Protein AF-A0A6B1GSW0-F1 (afdb_monomer)

Structure (mmCIF, N/CA/C/O backbone):
data_AF-A0A6B1GSW0-F1
#
_entry.id   AF-A0A6B1GSW0-F1
#
loop_
_atom_site.group_PDB
_atom_site.id
_atom_site.type_symbol
_atom_site.label_atom_id
_atom_site.label_alt_id
_atom_site.label_comp_id
_atom_site.label_asym_id
_atom_site.label_entity_id
_atom_site.label_seq_id
_atom_site.pdbx_PDB_ins_code
_atom_site.Cartn_x
_atom_site.Cartn_y
_atom_site.Cartn_z
_atom_site.occupancy
_atom_site.B_iso_or_equiv
_atom_site.auth_seq_id
_atom_site.auth_comp_id
_atom_site.auth_asym_id
_atom_site.auth_atom_id
_atom_site.pdbx_PDB_model_num
ATOM 1 N N . MET A 1 1 ? -7.881 -10.608 20.543 1.00 73.88 1 MET A N 1
ATOM 2 C CA . MET A 1 1 ? -6.606 -10.099 21.068 1.00 73.88 1 MET A CA 1
ATOM 3 C C . MET A 1 1 ? -6.806 -8.619 21.300 1.00 73.88 1 MET A C 1
ATOM 5 O O . MET A 1 1 ? -7.410 -7.989 20.438 1.00 73.88 1 MET A O 1
ATOM 9 N N . SER A 1 2 ? -6.436 -8.113 22.467 1.00 88.19 2 SER A N 1
ATOM 10 C CA . SER A 1 2 ? -6.480 -6.683 22.773 1.00 88.19 2 SER A CA 1
ATOM 11 C C . SER A 1 2 ? -5.337 -5.938 22.079 1.00 88.19 2 SER A C 1
ATOM 13 O O . SER A 1 2 ? -4.374 -6.557 21.619 1.00 88.19 2 SER A O 1
ATOM 15 N N . ASP A 1 3 ? -5.423 -4.611 22.038 1.00 88.69 3 ASP A N 1
ATOM 16 C CA . ASP A 1 3 ? -4.368 -3.770 21.467 1.00 88.69 3 ASP A CA 1
ATOM 17 C C . ASP A 1 3 ? -3.046 -3.876 22.242 1.00 88.69 3 ASP A C 1
ATOM 19 O O . ASP A 1 3 ? -1.968 -3.862 21.645 1.00 88.69 3 ASP A O 1
ATOM 23 N N . ILE A 1 4 ? -3.126 -4.092 23.560 1.00 87.38 4 ILE A N 1
ATOM 24 C CA . ILE A 1 4 ? -1.965 -4.346 24.424 1.00 87.38 4 ILE A CA 1
ATOM 25 C C . ILE A 1 4 ? -1.297 -5.666 24.030 1.00 87.38 4 ILE A C 1
ATOM 27 O O . ILE A 1 4 ? -0.112 -5.680 23.711 1.00 87.38 4 ILE A O 1
ATOM 31 N N . GLU A 1 5 ? -2.067 -6.757 23.967 1.00 89.56 5 GLU A N 1
ATOM 32 C CA . GLU A 1 5 ? -1.546 -8.080 23.587 1.00 89.56 5 GLU A CA 1
ATOM 33 C C . GLU A 1 5 ? -0.924 -8.054 22.180 1.00 89.56 5 GLU A C 1
ATOM 35 O O . GLU A 1 5 ? 0.110 -8.675 21.930 1.00 89.56 5 GLU A O 1
ATOM 40 N N . ARG A 1 6 ? -1.534 -7.314 21.244 1.00 92.50 6 ARG A N 1
ATOM 41 C CA . ARG A 1 6 ? -1.003 -7.166 19.884 1.00 92.50 6 ARG A CA 1
ATOM 42 C C . ARG A 1 6 ? 0.290 -6.353 19.865 1.00 92.50 6 ARG A C 1
ATOM 44 O O . ARG A 1 6 ? 1.211 -6.708 19.133 1.00 92.50 6 ARG A O 1
ATOM 51 N N . THR A 1 7 ? 0.377 -5.299 20.667 1.00 91.69 7 THR A N 1
ATOM 52 C CA . THR A 1 7 ? 1.590 -4.483 20.816 1.00 91.69 7 THR A CA 1
ATOM 53 C C . THR A 1 7 ? 2.741 -5.301 21.396 1.00 91.69 7 THR A C 1
ATOM 55 O O . THR A 1 7 ? 3.825 -5.321 20.814 1.00 91.69 7 THR A O 1
ATOM 58 N N . GLU A 1 8 ? 2.496 -6.041 22.479 1.00 91.69 8 GLU A N 1
ATOM 59 C CA . GLU A 1 8 ? 3.478 -6.943 23.092 1.00 91.69 8 GLU A CA 1
ATOM 60 C C . GLU A 1 8 ? 3.983 -7.980 22.083 1.00 91.69 8 GLU A C 1
ATOM 62 O O . GLU A 1 8 ? 5.191 -8.151 21.925 1.00 91.69 8 GLU A O 1
ATOM 67 N N . GLN A 1 9 ? 3.078 -8.590 21.312 1.00 93.50 9 GLN A N 1
ATOM 68 C CA . GLN A 1 9 ? 3.445 -9.541 20.265 1.00 93.50 9 GLN A CA 1
ATOM 69 C C . GLN A 1 9 ? 4.365 -8.925 19.197 1.00 93.50 9 GLN A C 1
ATOM 71 O O . GLN A 1 9 ? 5.315 -9.573 18.757 1.00 93.50 9 GLN A O 1
ATOM 76 N N . LEU A 1 10 ? 4.091 -7.696 18.749 1.00 93.75 10 LEU A N 1
ATOM 77 C CA . LEU A 1 10 ? 4.933 -7.010 17.762 1.00 93.75 10 LEU A CA 1
ATOM 78 C C . LEU A 1 10 ? 6.329 -6.716 18.332 1.00 93.75 10 LEU A C 1
ATOM 80 O O . LEU A 1 10 ? 7.327 -6.913 17.638 1.00 93.75 10 LEU A O 1
ATOM 84 N N . VAL A 1 11 ? 6.412 -6.312 19.603 1.00 93.75 11 VAL A N 1
ATOM 85 C CA . VAL A 1 11 ? 7.690 -6.101 20.304 1.00 93.75 11 VAL A CA 1
ATOM 86 C C . VAL A 1 11 ? 8.472 -7.411 20.435 1.00 93.75 11 VAL A C 1
ATOM 88 O O . VAL A 1 11 ? 9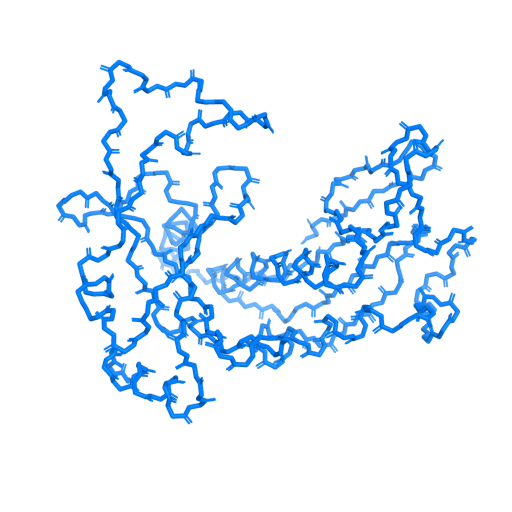.671 -7.438 20.154 1.00 93.75 11 VAL A O 1
ATOM 91 N N . GLU A 1 12 ? 7.813 -8.515 20.795 1.00 93.56 12 GLU A N 1
ATOM 92 C CA . GLU A 1 12 ? 8.430 -9.849 20.862 1.00 93.56 12 GLU A CA 1
ATOM 93 C C . GLU A 1 12 ? 8.948 -10.330 19.498 1.00 93.56 12 GLU A C 1
ATOM 95 O O . GLU A 1 12 ? 9.962 -11.026 19.425 1.00 93.56 12 GLU A O 1
ATOM 100 N N . GLN A 1 13 ? 8.292 -9.919 18.409 1.00 92.81 13 GLN A N 1
ATOM 101 C CA . GLN A 1 13 ? 8.737 -10.163 17.032 1.00 92.81 13 GLN A CA 1
ATOM 102 C C . GLN A 1 13 ? 9.906 -9.261 16.599 1.00 92.81 13 GLN A C 1
ATOM 104 O O . GLN A 1 13 ? 10.448 -9.453 15.512 1.00 92.81 13 GLN A O 1
ATOM 109 N N . GLY A 1 14 ? 10.329 -8.322 17.449 1.00 95.38 14 GLY A N 1
ATOM 110 C CA . GLY A 1 14 ? 11.477 -7.445 17.225 1.00 95.38 14 GLY A CA 1
ATOM 111 C C . GLY A 1 14 ? 11.125 -6.035 16.752 1.00 95.38 14 GLY A C 1
ATOM 112 O O . GLY A 1 14 ? 12.044 -5.230 16.578 1.00 95.38 14 GLY A O 1
ATOM 113 N N . ALA A 1 15 ? 9.839 -5.704 16.588 1.00 97.06 15 ALA A N 1
ATOM 114 C CA . ALA A 1 15 ? 9.428 -4.367 16.183 1.00 97.06 15 ALA A CA 1
ATOM 115 C C . ALA A 1 15 ? 9.740 -3.340 17.283 1.00 97.06 15 ALA A C 1
ATOM 117 O O . ALA A 1 15 ? 9.436 -3.522 18.462 1.00 97.06 15 ALA A O 1
ATOM 118 N N . ARG A 1 16 ? 10.346 -2.229 16.876 1.00 98.00 16 ARG A N 1
ATOM 119 C CA . ARG A 1 16 ? 10.622 -1.045 17.702 1.00 98.00 16 ARG A CA 1
ATOM 120 C C . ARG A 1 16 ? 9.810 0.155 17.242 1.00 98.00 16 ARG A C 1
ATOM 122 O O . ARG A 1 16 ? 9.554 1.061 18.033 1.00 98.00 16 ARG A O 1
ATOM 129 N N . THR A 1 17 ? 9.401 0.142 15.979 1.00 98.50 17 THR A N 1
ATOM 130 C CA . THR A 1 17 ? 8.648 1.210 15.340 1.00 98.50 17 THR A CA 1
ATOM 131 C C . THR A 1 17 ? 7.289 0.708 14.880 1.00 98.50 17 THR A C 1
ATOM 133 O O . THR A 1 17 ? 7.199 -0.325 14.216 1.00 98.50 17 THR A O 1
ATOM 136 N N . LEU A 1 18 ? 6.239 1.472 15.186 1.00 98.38 18 LEU A N 1
ATOM 137 C CA . LEU A 1 18 ? 4.926 1.327 14.562 1.00 98.38 18 LEU A CA 1
ATOM 138 C C . LEU A 1 18 ? 4.757 2.418 13.508 1.00 98.38 18 LEU A C 1
ATOM 140 O O . LEU A 1 18 ? 4.560 3.586 13.839 1.00 98.38 18 LEU A O 1
ATOM 144 N N . ARG A 1 19 ? 4.828 2.041 12.235 1.00 98.56 19 ARG A N 1
ATOM 145 C CA . ARG A 1 19 ? 4.503 2.913 11.110 1.00 98.56 19 ARG A CA 1
ATOM 146 C C . ARG A 1 19 ? 2.997 2.931 10.913 1.00 98.56 19 ARG A C 1
ATOM 148 O O . ARG A 1 19 ? 2.430 1.984 10.368 1.00 98.56 19 ARG A O 1
ATOM 155 N N . VAL A 1 20 ? 2.350 4.008 11.331 1.00 98.44 20 VAL A N 1
ATOM 156 C CA . VAL A 1 20 ? 0.920 4.205 11.080 1.00 98.44 20 VAL A CA 1
ATOM 157 C C . VAL A 1 20 ? 0.728 4.829 9.706 1.00 98.44 20 VAL A C 1
ATOM 159 O O . VAL A 1 20 ? 1.463 5.754 9.352 1.00 98.44 20 VAL A O 1
ATOM 162 N N . MET A 1 21 ? -0.225 4.334 8.915 1.00 98.31 21 MET A N 1
ATOM 163 C CA . MET A 1 21 ? -0.415 4.810 7.546 1.00 98.31 21 MET A CA 1
ATOM 164 C C . MET A 1 21 ? -1.869 4.825 7.061 1.00 98.31 21 MET A C 1
ATOM 166 O O . MET A 1 21 ? -2.655 3.940 7.383 1.00 98.31 21 MET A O 1
ATOM 170 N N . TYR A 1 22 ? -2.201 5.809 6.224 1.00 98.25 22 TYR A N 1
ATOM 171 C CA . TYR A 1 22 ? -3.490 5.947 5.534 1.00 98.25 22 TYR A CA 1
ATOM 172 C C . TYR A 1 22 ? -3.305 6.492 4.111 1.00 98.25 22 TYR A C 1
ATOM 174 O O . TYR A 1 22 ? -2.300 7.154 3.828 1.00 98.25 22 TYR A O 1
ATOM 182 N N . PRO A 1 23 ? -4.251 6.236 3.192 1.00 97.25 23 PRO A N 1
ATOM 183 C CA . PRO A 1 23 ? -4.315 6.940 1.917 1.00 97.25 23 PRO A CA 1
ATOM 184 C C . PRO A 1 23 ? -4.861 8.364 2.093 1.00 97.25 23 PRO A C 1
ATOM 186 O O . PRO A 1 23 ? -5.902 8.556 2.716 1.00 97.25 23 PRO A O 1
ATOM 189 N N . ASP A 1 24 ? -4.219 9.356 1.476 1.00 95.50 24 ASP A N 1
ATOM 190 C CA . ASP A 1 24 ? -4.893 10.630 1.190 1.00 95.50 24 ASP A CA 1
ATOM 191 C C . ASP A 1 24 ? -5.905 10.485 0.033 1.00 95.50 24 ASP A C 1
ATOM 193 O O . ASP A 1 24 ? -6.100 9.398 -0.521 1.00 95.50 24 ASP A O 1
ATOM 197 N N . LEU A 1 25 ? -6.546 11.588 -0.370 1.00 94.75 25 LEU A N 1
ATOM 198 C CA . LEU A 1 25 ? -7.548 11.578 -1.445 1.00 94.75 25 LEU A CA 1
ATOM 199 C C . LEU A 1 25 ? -6.987 11.206 -2.832 1.00 94.75 25 LEU A C 1
ATOM 201 O O . LEU A 1 25 ? -7.754 10.814 -3.709 1.00 94.75 25 LEU A O 1
ATOM 205 N N . HIS A 1 26 ? -5.668 11.271 -3.033 1.00 93.75 26 HIS A N 1
ATOM 206 C CA . HIS A 1 26 ? -4.989 10.795 -4.249 1.00 93.75 26 HIS A CA 1
ATOM 207 C C . HIS A 1 26 ? -4.481 9.351 -4.095 1.00 93.75 26 HIS A C 1
ATOM 209 O O . HIS A 1 26 ? -3.780 8.816 -4.962 1.00 93.75 26 HIS A O 1
ATOM 215 N N . GLY A 1 27 ? -4.798 8.701 -2.973 1.00 93.31 27 GLY A N 1
ATOM 216 C CA . GLY A 1 27 ? -4.325 7.372 -2.617 1.00 93.31 27 GLY A CA 1
ATOM 217 C C . GLY A 1 27 ? -2.826 7.324 -2.320 1.00 93.31 27 GLY A C 1
ATOM 218 O O . GLY A 1 27 ? -2.219 6.257 -2.468 1.00 93.31 27 GLY A O 1
ATOM 219 N N . ILE A 1 28 ? -2.189 8.448 -1.983 1.00 94.88 28 ILE A N 1
ATOM 220 C CA . ILE A 1 28 ? -0.789 8.483 -1.547 1.00 94.88 28 ILE A CA 1
ATOM 221 C C . ILE A 1 28 ? -0.742 8.037 -0.089 1.00 94.88 28 ILE A C 1
ATOM 223 O O . ILE A 1 28 ? -1.516 8.516 0.732 1.00 94.88 28 ILE A O 1
ATOM 227 N N . ALA A 1 29 ? 0.177 7.126 0.236 1.00 96.75 29 ALA A N 1
ATOM 228 C CA . ALA A 1 29 ? 0.388 6.707 1.613 1.00 96.75 29 ALA A CA 1
ATOM 229 C C . ALA A 1 29 ? 0.991 7.859 2.431 1.00 96.75 29 ALA A C 1
ATOM 231 O O . ALA A 1 29 ? 2.079 8.352 2.124 1.00 96.75 29 ALA A O 1
ATOM 232 N N . ARG A 1 30 ? 0.271 8.284 3.465 1.00 97.31 30 ARG A N 1
ATOM 233 C CA . ARG A 1 30 ? 0.698 9.239 4.492 1.00 97.31 30 ARG A CA 1
ATOM 234 C C . ARG A 1 30 ? 0.857 8.489 5.804 1.00 97.31 30 ARG A C 1
ATOM 236 O O . ARG A 1 30 ? 0.194 7.476 5.998 1.00 97.31 30 ARG A O 1
ATOM 243 N N . GLY A 1 31 ? 1.725 8.961 6.692 1.00 97.25 31 GLY A N 1
ATOM 244 C CA . GLY A 1 31 ? 1.981 8.248 7.935 1.00 97.25 31 GLY A CA 1
ATOM 245 C C . GLY A 1 31 ? 2.982 8.919 8.861 1.00 97.25 31 GLY A C 1
ATOM 246 O O . GLY A 1 31 ? 3.558 9.956 8.525 1.00 97.25 31 GLY A O 1
ATOM 247 N N . LYS A 1 32 ? 3.166 8.307 10.031 1.00 98.31 32 LYS A N 1
ATOM 248 C CA . LYS A 1 32 ? 4.185 8.643 11.032 1.00 98.31 32 LYS A CA 1
ATOM 249 C C . LYS A 1 32 ? 4.747 7.353 11.625 1.00 98.31 32 LYS A C 1
ATOM 251 O O . LYS A 1 32 ? 4.030 6.364 11.751 1.00 98.31 32 LYS A O 1
ATOM 256 N N . ASP A 1 33 ? 6.016 7.397 12.002 1.00 98.25 33 ASP A N 1
ATOM 257 C CA . ASP A 1 33 ? 6.686 6.318 12.720 1.00 98.25 33 ASP A CA 1
ATOM 258 C C . ASP A 1 33 ? 6.631 6.629 14.223 1.00 98.25 33 ASP A C 1
ATOM 260 O O . ASP A 1 33 ? 7.081 7.690 14.660 1.00 98.25 33 ASP A O 1
ATOM 264 N 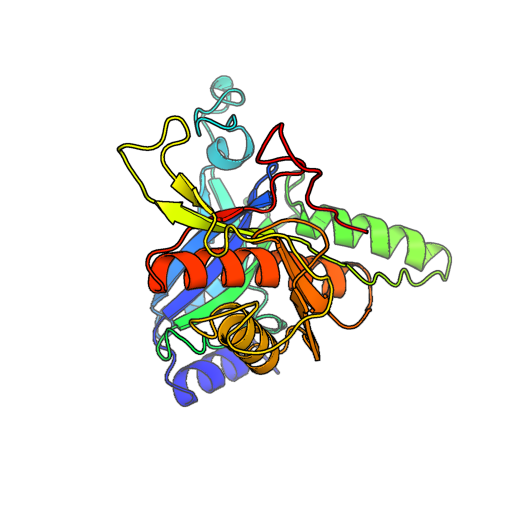N . LEU A 1 34 ? 6.048 5.721 15.003 1.00 98.12 34 LEU A N 1
ATOM 265 C CA . LEU A 1 34 ? 5.927 5.821 16.458 1.00 98.12 34 LEU A CA 1
ATOM 266 C C . LEU A 1 34 ? 6.944 4.905 17.134 1.00 98.12 34 LEU A C 1
ATOM 268 O O . LEU A 1 34 ? 7.228 3.817 16.632 1.00 98.12 34 LEU A O 1
ATOM 272 N N . VAL A 1 35 ? 7.452 5.303 18.299 1.00 97.38 35 VAL A N 1
ATOM 273 C CA . VAL A 1 35 ? 8.245 4.411 19.157 1.00 97.38 35 VAL A CA 1
ATOM 274 C C . VAL A 1 35 ? 7.283 3.431 19.823 1.00 97.38 35 VAL A C 1
ATOM 276 O O . VAL A 1 35 ? 6.581 3.801 20.756 1.00 97.38 35 VAL A O 1
ATOM 279 N N . LEU A 1 36 ? 7.235 2.186 19.341 1.00 95.81 36 LEU A N 1
ATOM 280 C CA . LEU A 1 36 ? 6.194 1.212 19.700 1.00 95.81 36 LEU A CA 1
ATOM 281 C C . LEU A 1 36 ? 6.103 0.968 21.214 1.00 95.81 36 LEU A C 1
ATOM 283 O O . LEU A 1 36 ? 5.005 0.833 21.739 1.00 95.81 36 LEU A O 1
ATOM 287 N N . ALA A 1 37 ? 7.242 0.955 21.913 1.00 91.81 37 ALA A N 1
ATOM 288 C CA . ALA A 1 37 ? 7.295 0.729 23.359 1.00 91.81 37 ALA A CA 1
ATOM 289 C C . ALA A 1 37 ? 6.593 1.822 24.187 1.00 91.81 37 ALA A C 1
ATOM 291 O O . ALA A 1 37 ? 6.135 1.533 25.289 1.00 91.81 37 ALA A O 1
ATOM 292 N N . ASP A 1 38 ? 6.490 3.041 23.649 1.00 92.38 38 ASP A N 1
ATOM 293 C CA . ASP A 1 38 ? 5.923 4.209 24.333 1.00 92.38 38 ASP A CA 1
ATOM 294 C C . ASP A 1 38 ? 4.643 4.733 23.646 1.00 92.38 38 ASP A C 1
ATOM 296 O O . ASP A 1 38 ? 4.072 5.722 24.092 1.00 92.38 38 ASP A O 1
ATOM 300 N N . ALA A 1 39 ? 4.157 4.063 22.591 1.00 93.81 39 ALA A N 1
ATOM 301 C CA . ALA A 1 39 ? 3.062 4.533 21.730 1.00 93.81 39 ALA A CA 1
ATOM 302 C C . ALA A 1 39 ? 1.645 4.289 22.292 1.00 93.81 39 ALA A C 1
ATOM 304 O O . ALA A 1 39 ? 0.673 4.310 21.540 1.00 93.81 39 ALA A O 1
ATOM 305 N N . GLY A 1 40 ? 1.507 3.991 23.588 1.00 93.50 40 GLY A N 1
ATOM 306 C CA . GLY A 1 40 ? 0.221 3.610 24.186 1.00 93.50 40 GLY A CA 1
ATOM 307 C C . GLY A 1 40 ? -0.851 4.690 24.021 1.00 93.50 40 GLY A C 1
ATOM 308 O O . GLY A 1 40 ? -1.965 4.386 23.603 1.00 93.50 40 GLY A O 1
ATOM 309 N N . HIS A 1 41 ? -0.484 5.951 24.268 1.00 93.62 41 HIS A N 1
ATOM 310 C CA . HIS A 1 41 ? -1.381 7.094 24.085 1.00 93.62 41 HIS A CA 1
ATOM 311 C C . HIS A 1 41 ? -1.757 7.292 22.616 1.00 93.62 41 HIS A C 1
ATOM 313 O O . HIS A 1 41 ? -2.923 7.465 22.294 1.00 93.62 41 HIS A O 1
ATOM 319 N N . GLU A 1 42 ? -0.795 7.210 21.701 1.00 95.81 42 GLU A N 1
ATOM 320 C CA . GLU A 1 42 ? -1.031 7.355 20.265 1.00 95.81 42 GLU A CA 1
ATOM 321 C C . GLU A 1 42 ? -1.898 6.233 19.679 1.00 95.81 42 GLU A C 1
ATOM 323 O O . GLU A 1 42 ? -2.631 6.459 18.715 1.00 95.81 42 GLU A O 1
ATOM 328 N N . ILE A 1 43 ? -1.807 5.026 20.239 1.00 95.06 43 ILE A N 1
ATOM 329 C CA . ILE A 1 43 ? -2.651 3.888 19.866 1.00 95.06 43 ILE A CA 1
ATOM 330 C C . ILE A 1 43 ? -4.087 4.098 20.365 1.00 95.06 43 ILE A C 1
ATOM 332 O O . ILE A 1 43 ? -5.024 3.847 19.609 1.00 95.06 43 ILE A O 1
ATOM 336 N N . GLU A 1 44 ? -4.266 4.577 21.598 1.00 92.50 44 GLU A N 1
ATOM 337 C CA . GLU A 1 44 ? -5.585 4.782 22.213 1.00 92.50 44 GLU A CA 1
ATOM 338 C C . GLU A 1 44 ? -6.300 6.033 21.668 1.00 92.50 44 GLU A C 1
ATOM 340 O O . GLU A 1 44 ? -7.411 5.954 21.129 1.00 92.50 44 GLU A O 1
ATOM 345 N N . ASP A 1 45 ? -5.639 7.186 21.753 1.00 92.75 45 ASP A N 1
ATOM 346 C CA . ASP A 1 45 ? -6.209 8.499 21.441 1.00 92.75 45 ASP A CA 1
ATOM 347 C C . ASP A 1 45 ? -6.114 8.833 19.943 1.00 92.75 45 ASP A C 1
ATOM 349 O O . ASP A 1 45 ? -6.919 9.600 19.409 1.00 92.75 45 ASP A O 1
ATOM 353 N N . GLY A 1 46 ? -5.178 8.201 19.233 1.00 96.19 46 GLY A N 1
ATOM 354 C CA . GLY A 1 46 ? -4.891 8.455 17.828 1.00 96.19 46 GLY A CA 1
ATOM 355 C C . GLY A 1 46 ? -3.778 9.481 17.613 1.00 96.19 46 GLY A C 1
ATOM 356 O O . GLY A 1 46 ? -3.404 10.274 18.476 1.00 96.19 46 GLY A O 1
ATOM 357 N N . VAL A 1 47 ? -3.226 9.470 16.404 1.00 97.56 47 VAL A N 1
ATOM 358 C CA . VAL A 1 47 ? -2.094 10.313 16.017 1.00 97.56 47 VAL A CA 1
ATOM 359 C C . VAL A 1 47 ? -2.594 11.540 15.266 1.00 97.56 47 VAL A C 1
ATOM 361 O O . VAL A 1 47 ? -3.216 11.400 14.219 1.00 97.56 47 VAL A O 1
ATOM 364 N N . ALA A 1 48 ? -2.287 12.744 15.749 1.00 97.31 48 ALA A N 1
ATOM 365 C CA . ALA A 1 48 ? -2.715 13.984 15.098 1.00 97.31 48 ALA A CA 1
ATOM 366 C C . ALA A 1 48 ? -2.051 14.192 13.721 1.00 97.31 48 ALA A C 1
ATOM 368 O O . ALA A 1 48 ? -0.841 13.990 13.567 1.00 97.31 48 ALA A O 1
ATOM 369 N N . PHE A 1 49 ? -2.810 14.651 12.728 1.00 97.25 49 PHE A N 1
ATOM 370 C CA . PHE A 1 49 ? -2.336 15.086 11.412 1.00 97.25 49 PHE A CA 1
ATOM 371 C C . PHE A 1 49 ? -3.063 16.361 10.981 1.00 97.25 49 PHE A C 1
ATOM 373 O O . PHE A 1 49 ? -4.279 16.458 11.100 1.00 97.25 49 PHE A O 1
ATOM 380 N N . CYS A 1 50 ? -2.326 17.295 10.379 1.00 95.44 50 CYS A N 1
ATOM 381 C CA . CYS A 1 50 ? -2.900 18.534 9.863 1.00 95.44 50 CYS A CA 1
ATOM 382 C C . CYS A 1 50 ? -3.825 18.258 8.670 1.00 95.44 50 CYS A C 1
ATOM 384 O O . CYS A 1 50 ? -3.390 17.694 7.659 1.00 95.44 50 CYS A O 1
ATOM 386 N N . SER A 1 51 ? -5.081 18.714 8.749 1.00 94.69 51 SER A N 1
ATOM 387 C CA . SER A 1 51 ? -6.102 18.504 7.706 1.00 94.69 51 SER A CA 1
ATOM 388 C C . SER A 1 51 ? -5.729 19.039 6.324 1.00 94.69 51 SER A C 1
ATOM 390 O O . SER A 1 51 ? -6.255 18.540 5.328 1.00 94.69 51 SER A O 1
ATOM 392 N N . ALA A 1 52 ? -4.769 19.968 6.231 1.00 94.94 52 ALA A N 1
ATOM 393 C CA . ALA A 1 52 ? -4.239 20.469 4.962 1.00 94.94 52 ALA A CA 1
ATOM 394 C C . ALA A 1 52 ? -3.791 19.344 4.016 1.00 94.94 52 ALA A C 1
ATOM 396 O O . ALA A 1 52 ? -3.915 19.480 2.801 1.00 94.94 52 ALA A O 1
ATOM 397 N N . ILE A 1 53 ? -3.299 18.216 4.550 1.00 95.06 53 ILE A N 1
ATOM 398 C CA . ILE A 1 53 ? -2.833 17.090 3.729 1.00 95.06 53 ILE A CA 1
ATOM 399 C C . ILE A 1 53 ? -3.952 16.487 2.868 1.00 95.06 53 ILE A C 1
ATOM 401 O O . ILE A 1 53 ? -3.690 16.024 1.757 1.00 95.06 53 ILE A O 1
ATOM 405 N N . MET A 1 54 ? -5.199 16.567 3.342 1.00 94.00 54 MET A N 1
ATOM 406 C CA . MET A 1 54 ? -6.383 16.050 2.651 1.00 94.00 54 MET A CA 1
ATOM 407 C C . MET A 1 54 ? -6.864 16.974 1.531 1.00 94.00 54 MET A C 1
ATOM 409 O O . MET A 1 54 ? -7.684 16.566 0.716 1.00 94.00 54 MET A O 1
ATOM 413 N N . THR A 1 55 ? -6.353 18.203 1.462 1.00 93.31 55 THR A N 1
ATOM 414 C CA . THR A 1 55 ? -6.744 19.210 0.469 1.00 93.31 55 THR A CA 1
ATOM 415 C C . THR A 1 55 ? -5.571 19.650 -0.402 1.00 93.31 55 THR A C 1
ATOM 417 O O . THR A 1 55 ? -5.585 20.750 -0.956 1.00 93.31 55 THR A O 1
ATOM 420 N N . THR A 1 56 ? -4.551 18.799 -0.544 1.00 94.25 56 THR A N 1
ATOM 421 C CA . THR A 1 56 ? -3.409 19.068 -1.423 1.00 94.25 56 THR A CA 1
ATOM 422 C C . THR A 1 56 ? -3.677 18.688 -2.879 1.00 94.25 56 THR A C 1
ATOM 424 O O . THR A 1 56 ? -4.394 17.731 -3.180 1.00 94.25 56 THR A O 1
ATOM 427 N N . ASP A 1 57 ? -3.083 19.435 -3.807 1.00 93.69 57 ASP A N 1
ATOM 428 C CA . ASP A 1 57 ? -2.964 19.018 -5.203 1.00 93.69 57 ASP A CA 1
ATOM 429 C C . ASP A 1 57 ? -1.840 17.976 -5.401 1.00 93.69 57 ASP A C 1
ATOM 431 O O . ASP A 1 57 ? -1.153 17.556 -4.465 1.00 93.69 57 ASP A O 1
ATOM 435 N N . LEU A 1 58 ? -1.624 17.553 -6.650 1.00 89.31 58 LEU A N 1
ATOM 436 C CA . LEU A 1 58 ? -0.562 16.598 -6.991 1.00 89.31 58 LEU A CA 1
ATOM 437 C C . LEU A 1 58 ? 0.858 17.165 -6.807 1.00 89.31 58 LEU A C 1
ATOM 439 O O . LEU A 1 58 ? 1.813 16.392 -6.796 1.00 89.31 58 LEU A O 1
ATOM 443 N N . ALA A 1 59 ? 1.002 18.485 -6.646 1.00 91.75 59 ALA A N 1
ATOM 444 C CA . ALA A 1 59 ? 2.252 19.151 -6.285 1.00 91.75 59 ALA A CA 1
ATOM 445 C C . ALA A 1 59 ? 2.405 19.326 -4.760 1.00 91.75 59 ALA A C 1
ATOM 447 O O . ALA A 1 59 ? 3.332 19.995 -4.306 1.00 91.75 59 ALA A O 1
ATOM 448 N N . HIS A 1 60 ? 1.514 18.717 -3.970 1.00 90.88 60 HIS A N 1
ATOM 449 C CA . HIS A 1 60 ? 1.498 18.758 -2.507 1.00 90.88 60 HIS A CA 1
ATOM 450 C C . HIS A 1 60 ? 1.272 20.157 -1.921 1.00 90.88 60 HIS A C 1
ATOM 452 O O . HIS A 1 60 ? 1.659 20.430 -0.785 1.00 90.88 60 HIS A O 1
ATOM 458 N N . THR A 1 61 ? 0.614 21.035 -2.677 1.00 93.94 61 THR A N 1
ATOM 459 C CA . THR A 1 61 ? 0.226 22.369 -2.214 1.00 93.94 61 THR A CA 1
ATOM 460 C C . THR A 1 61 ? -1.221 22.334 -1.722 1.00 93.94 61 THR A C 1
ATOM 462 O O . THR A 1 61 ? -2.085 21.888 -2.479 1.00 93.94 61 THR A O 1
ATOM 465 N N . PRO A 1 62 ? -1.529 22.780 -0.486 1.00 94.06 62 PRO A N 1
ATOM 466 C CA . PRO A 1 62 ? -2.911 22.930 -0.035 1.00 94.06 62 PRO A CA 1
ATOM 467 C C . PRO A 1 62 ? -3.670 23.903 -0.944 1.00 94.06 62 PRO A C 1
ATOM 469 O O . PRO A 1 62 ? -3.243 25.044 -1.125 1.00 94.06 62 PRO A O 1
ATOM 472 N N . VAL A 1 63 ? -4.791 23.459 -1.515 1.00 94.94 63 VAL A N 1
ATOM 473 C CA . VAL A 1 63 ? -5.611 24.263 -2.442 1.00 94.94 63 VAL A CA 1
ATOM 474 C C . VAL A 1 63 ? -6.966 24.678 -1.860 1.00 94.94 63 VAL A C 1
ATOM 476 O O . VAL A 1 63 ? -7.651 25.506 -2.454 1.00 94.94 63 VAL A O 1
ATOM 479 N N . MET A 1 64 ? -7.361 24.138 -0.701 1.00 92.06 64 MET A N 1
ATOM 480 C CA . MET A 1 64 ? -8.609 24.471 0.007 1.00 92.06 64 MET A CA 1
ATOM 481 C C . MET A 1 64 ? -8.429 24.361 1.524 1.00 92.06 64 MET A C 1
ATOM 483 O O . MET A 1 64 ? -7.602 23.564 1.953 1.00 92.06 64 MET A O 1
ATOM 487 N N . GLY A 1 65 ? -9.237 25.072 2.323 1.00 89.06 65 GLY A N 1
ATOM 488 C CA . GLY A 1 65 ? -9.291 24.935 3.789 1.00 89.06 65 GLY A CA 1
ATOM 489 C C . GLY A 1 65 ? -8.446 25.947 4.574 1.00 89.06 65 GLY A C 1
ATOM 490 O O . GLY A 1 65 ? -8.392 25.889 5.802 1.00 89.06 65 GLY A O 1
ATOM 491 N N . GLY A 1 66 ? -7.795 26.898 3.898 1.00 91.94 66 GLY A N 1
ATOM 492 C CA . GLY A 1 66 ? -6.968 27.916 4.557 1.00 91.94 66 GLY A CA 1
ATOM 493 C C . GLY A 1 66 ? -7.766 28.846 5.475 1.00 91.94 66 GLY A C 1
ATOM 494 O O . GLY A 1 66 ? -7.245 29.334 6.474 1.00 91.94 66 GLY A O 1
ATOM 495 N N . GLU A 1 67 ? -9.044 29.054 5.175 1.00 94.69 67 GLU A N 1
ATOM 496 C CA . GLU A 1 67 ? -9.982 29.873 5.940 1.00 94.69 67 GLU A CA 1
ATOM 497 C C . GLU A 1 67 ? -10.360 29.287 7.308 1.00 94.69 67 GLU A C 1
ATOM 499 O O . GLU A 1 67 ? -10.728 30.047 8.203 1.00 94.69 67 GLU A O 1
ATOM 504 N N . ILE A 1 68 ? -10.239 27.967 7.488 1.00 90.81 68 ILE A N 1
ATOM 505 C CA . ILE A 1 68 ? -10.486 27.279 8.768 1.00 90.81 68 ILE A CA 1
ATOM 506 C C . ILE A 1 68 ? -9.193 26.973 9.538 1.00 90.81 68 ILE A C 1
ATOM 508 O O . ILE A 1 68 ? -9.247 26.387 10.612 1.00 90.81 68 ILE A O 1
ATOM 512 N N . GLY A 1 69 ? -8.030 27.373 9.011 1.00 92.81 69 GLY A N 1
ATOM 513 C CA . GLY A 1 69 ? -6.743 27.255 9.704 1.00 92.81 69 GLY A CA 1
ATOM 514 C C . GLY A 1 69 ? -6.164 25.840 9.786 1.00 92.81 69 GLY A C 1
ATOM 515 O O . GLY A 1 69 ? -5.179 25.652 10.492 1.00 92.81 69 GLY A O 1
ATOM 516 N N . TYR A 1 70 ? -6.734 24.880 9.052 1.00 93.81 70 TYR A N 1
ATOM 517 C CA . TYR A 1 70 ? -6.294 23.482 9.002 1.00 93.81 70 TYR A CA 1
ATOM 518 C C . TYR A 1 70 ? -6.204 22.793 10.376 1.00 93.81 70 TYR A C 1
ATOM 520 O O . TYR A 1 70 ? -5.106 22.385 10.770 1.00 93.81 70 TYR A O 1
ATOM 528 N N . PRO A 1 71 ? -7.331 22.628 11.099 1.00 93.94 71 PRO A N 1
ATOM 529 C CA . PRO A 1 71 ? -7.329 21.882 12.355 1.00 93.94 71 PRO A CA 1
ATOM 530 C C . PRO A 1 71 ? -6.815 20.457 12.137 1.00 93.94 71 PRO A C 1
ATOM 532 O O . PRO A 1 71 ? -6.879 19.924 11.021 1.00 93.94 71 PRO A O 1
ATOM 535 N N . ASP A 1 72 ? -6.289 19.846 13.188 1.00 95.69 72 ASP A N 1
ATOM 536 C CA . ASP A 1 72 ? -5.846 18.462 13.110 1.00 95.69 72 ASP A CA 1
ATOM 537 C C . ASP A 1 72 ? -7.054 17.510 13.052 1.00 95.69 72 ASP A C 1
ATOM 539 O O . ASP A 1 72 ? -8.129 17.790 13.576 1.00 95.69 72 ASP A O 1
ATOM 543 N N . PHE A 1 73 ? -6.862 16.369 12.401 1.00 96.06 73 PHE A N 1
ATOM 544 C CA . PHE A 1 73 ? -7.664 15.165 12.608 1.00 96.06 73 PHE A CA 1
ATOM 545 C C . PHE A 1 73 ? -6.778 14.099 13.254 1.00 96.06 73 PHE A C 1
ATOM 547 O O . PHE A 1 73 ? -5.548 14.213 13.245 1.00 96.06 73 PHE A O 1
ATOM 554 N N . PHE A 1 74 ? -7.379 13.033 13.769 1.00 97.94 74 PHE A N 1
ATOM 555 C CA . PHE A 1 74 ? -6.651 11.961 14.440 1.00 97.94 74 PHE A CA 1
ATOM 556 C C . PHE A 1 74 ? -6.704 10.673 13.625 1.00 97.94 74 PHE A C 1
ATOM 558 O O . PHE A 1 74 ? -7.735 10.283 13.088 1.00 97.94 74 PHE A O 1
ATOM 565 N N . ALA A 1 75 ? -5.563 10.011 13.512 1.00 97.94 75 ALA A N 1
ATOM 566 C CA . ALA A 1 75 ? -5.405 8.714 12.878 1.00 97.94 75 ALA A CA 1
ATOM 567 C C . ALA A 1 75 ? -5.345 7.638 13.964 1.00 97.94 75 ALA A C 1
ATOM 569 O O . ALA A 1 75 ? -4.319 7.510 14.635 1.00 97.94 75 ALA A O 1
ATOM 570 N N . ARG A 1 76 ? -6.424 6.872 14.141 1.00 97.88 76 ARG A N 1
ATOM 571 C CA . ARG A 1 76 ? -6.503 5.802 15.142 1.00 97.88 76 ARG A CA 1
ATOM 572 C C . ARG A 1 76 ? -6.002 4.478 14.549 1.00 97.88 76 ARG A C 1
ATOM 574 O O . ARG A 1 76 ? -6.606 4.008 13.582 1.00 97.88 76 ARG A O 1
ATOM 581 N N . PRO A 1 77 ? -4.927 3.872 15.085 1.00 97.81 77 PRO A N 1
ATOM 582 C CA . PRO A 1 77 ? -4.410 2.598 14.590 1.00 97.81 77 PRO A CA 1
ATOM 583 C C . PRO A 1 77 ? -5.407 1.444 14.704 1.00 97.81 77 PRO A C 1
ATOM 585 O O . PRO A 1 77 ? -6.020 1.236 15.743 1.00 97.81 77 PRO A O 1
ATOM 588 N N . ASP A 1 78 ? -5.509 0.648 13.642 1.00 97.31 78 ASP A N 1
ATOM 589 C CA . ASP A 1 78 ? -6.204 -0.637 13.632 1.00 97.31 78 ASP A CA 1
ATOM 590 C C . ASP A 1 78 ? -5.161 -1.757 13.727 1.00 97.31 78 ASP A C 1
ATOM 592 O O . ASP A 1 78 ? -4.671 -2.275 12.716 1.00 97.31 78 ASP A O 1
ATOM 596 N N . LEU A 1 79 ? -4.797 -2.136 14.957 1.00 96.38 79 LEU A N 1
ATOM 597 C CA . LEU A 1 79 ? -3.723 -3.102 15.210 1.00 96.38 79 LEU A CA 1
ATOM 598 C C . LEU A 1 79 ? -4.010 -4.512 14.665 1.00 96.38 79 LEU A C 1
ATOM 600 O O . LEU A 1 79 ? -3.080 -5.318 14.532 1.00 96.38 79 LEU A O 1
ATOM 604 N N . SER A 1 80 ? -5.256 -4.809 14.278 1.00 95.44 80 SER A N 1
ATOM 605 C CA . SER A 1 80 ? -5.584 -6.046 13.560 1.00 95.44 80 SER A CA 1
ATOM 606 C C . SER A 1 80 ? -4.930 -6.104 12.172 1.00 95.44 80 SER A C 1
ATOM 608 O O . SER A 1 80 ? -4.631 -7.189 11.673 1.00 95.44 80 SER A O 1
ATOM 610 N N . THR A 1 81 ? -4.625 -4.942 11.589 1.00 97.31 81 THR A N 1
ATOM 611 C CA . THR A 1 81 ? -3.942 -4.802 10.295 1.00 97.31 81 THR A CA 1
ATOM 612 C C . THR A 1 81 ? -2.418 -4.769 10.411 1.00 97.31 81 THR A C 1
ATOM 614 O O . THR A 1 81 ? -1.727 -4.834 9.389 1.00 97.31 81 THR A O 1
ATOM 617 N N . ALA A 1 82 ? -1.883 -4.667 11.634 1.00 97.00 82 ALA A N 1
ATOM 618 C CA . ALA A 1 82 ? -0.457 -4.486 11.858 1.00 97.00 82 ALA A CA 1
ATOM 619 C C . ALA A 1 82 ? 0.350 -5.698 11.370 1.00 97.00 82 ALA A C 1
ATOM 621 O O . ALA A 1 82 ? 0.005 -6.839 11.685 1.00 97.00 82 ALA A O 1
ATOM 622 N N . ALA A 1 83 ? 1.444 -5.470 10.646 1.00 96.12 83 ALA A N 1
ATOM 623 C CA . ALA A 1 83 ? 2.372 -6.522 10.233 1.00 96.12 83 ALA A CA 1
ATOM 624 C C . ALA A 1 83 ? 3.814 -6.009 10.191 1.00 96.12 83 ALA A C 1
ATOM 626 O O . ALA A 1 83 ? 4.056 -4.883 9.755 1.00 96.12 83 ALA A O 1
ATOM 627 N N . ALA A 1 84 ? 4.765 -6.852 10.598 1.00 96.19 84 ALA A N 1
ATOM 628 C CA . ALA A 1 84 ? 6.189 -6.579 10.436 1.00 96.19 84 ALA A CA 1
ATOM 629 C C . ALA A 1 84 ? 6.550 -6.416 8.949 1.00 96.19 84 ALA A C 1
ATOM 631 O O . ALA A 1 84 ? 6.005 -7.119 8.094 1.00 96.19 84 ALA A O 1
ATOM 632 N N . LEU A 1 85 ? 7.460 -5.490 8.646 1.00 97.31 85 LEU A N 1
ATOM 633 C CA . LEU A 1 85 ? 7.979 -5.282 7.298 1.00 97.31 85 LEU A CA 1
ATOM 634 C C . LEU A 1 85 ? 9.172 -6.221 7.053 1.00 97.31 85 LEU A C 1
ATOM 636 O O . LEU A 1 85 ? 10.192 -6.087 7.728 1.00 97.31 85 LEU A O 1
ATOM 640 N N . PRO A 1 86 ? 9.115 -7.134 6.065 1.00 96.31 86 PRO A N 1
ATOM 641 C CA . PRO A 1 86 ? 10.196 -8.097 5.823 1.00 96.31 86 PRO A CA 1
ATOM 642 C C . PRO A 1 86 ? 11.559 -7.463 5.511 1.00 96.31 86 PRO A C 1
ATOM 644 O O . PRO A 1 86 ? 12.602 -8.031 5.826 1.00 96.31 86 PRO A O 1
ATOM 647 N N . TRP A 1 87 ? 11.562 -6.272 4.906 1.00 96.44 87 TRP A N 1
ATOM 648 C CA . TRP A 1 87 ? 12.776 -5.520 4.568 1.00 96.44 87 TRP A CA 1
ATOM 649 C C . TRP A 1 87 ? 13.242 -4.558 5.674 1.00 96.44 87 TRP A C 1
ATOM 651 O O . TRP A 1 87 ? 14.341 -4.016 5.578 1.00 96.44 87 TRP A O 1
ATOM 661 N N . ALA A 1 88 ? 12.430 -4.341 6.712 1.00 96.56 88 ALA A N 1
ATOM 662 C CA . ALA A 1 88 ? 12.736 -3.482 7.855 1.00 96.56 88 ALA A CA 1
ATOM 663 C C . ALA A 1 88 ? 12.268 -4.179 9.149 1.00 96.56 88 ALA A C 1
ATOM 665 O O . ALA A 1 88 ? 11.202 -3.852 9.669 1.00 96.56 88 ALA A O 1
ATOM 666 N N . PRO A 1 89 ? 13.028 -5.174 9.654 1.00 91.19 89 PRO A N 1
ATOM 667 C CA . PRO A 1 89 ? 12.562 -6.081 10.710 1.00 91.19 89 PRO A CA 1
ATOM 668 C C . PRO A 1 89 ? 12.231 -5.419 12.055 1.00 91.19 89 PRO A C 1
ATOM 670 O O . PRO A 1 89 ? 11.558 -6.022 12.884 1.00 91.19 89 PRO A O 1
ATOM 673 N N . ASP A 1 90 ? 12.705 -4.196 12.293 1.00 97.50 90 ASP A N 1
ATOM 674 C CA . ASP A 1 90 ? 12.382 -3.388 13.470 1.00 97.50 90 ASP A CA 1
ATOM 675 C C . ASP A 1 90 ? 11.155 -2.479 13.271 1.00 97.50 90 ASP A C 1
ATOM 677 O O . ASP A 1 90 ? 10.794 -1.729 14.181 1.00 97.50 90 ASP A O 1
ATOM 681 N N . VAL A 1 91 ? 10.474 -2.571 12.127 1.00 98.31 91 VAL A N 1
ATOM 682 C CA . VAL A 1 91 ? 9.291 -1.778 11.782 1.00 98.31 91 VAL A CA 1
ATOM 683 C C . VAL A 1 91 ? 8.084 -2.688 11.553 1.00 98.31 91 VAL A C 1
ATOM 685 O O . VAL A 1 91 ? 8.113 -3.610 10.738 1.00 98.31 91 VAL A O 1
ATOM 688 N N . ALA A 1 92 ? 6.977 -2.379 12.225 1.00 97.94 92 ALA A N 1
ATOM 689 C CA . ALA A 1 92 ? 5.654 -2.896 11.899 1.00 97.94 92 ALA A CA 1
ATOM 690 C C . ALA A 1 92 ? 4.806 -1.789 11.269 1.00 97.94 92 ALA A C 1
ATOM 692 O O . ALA A 1 92 ? 4.751 -0.682 11.796 1.00 97.94 92 ALA A O 1
ATOM 693 N 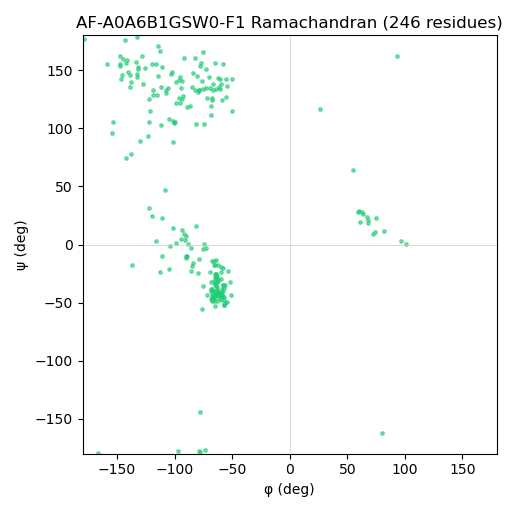N . ALA A 1 93 ? 4.130 -2.074 10.157 1.00 97.94 93 ALA A N 1
ATOM 694 C CA . ALA A 1 93 ? 3.203 -1.144 9.518 1.00 97.94 93 ALA A CA 1
ATOM 695 C C . ALA A 1 93 ? 1.758 -1.464 9.901 1.00 97.94 93 ALA A C 1
ATOM 697 O O . ALA A 1 93 ? 1.380 -2.634 9.942 1.00 97.94 93 ALA A O 1
ATOM 698 N N . CYS A 1 94 ? 0.956 -0.431 10.143 1.00 98.12 94 CYS A N 1
ATOM 699 C CA . CYS A 1 94 ? -0.421 -0.517 10.618 1.00 98.12 94 CYS A CA 1
ATOM 700 C C . CYS A 1 94 ? -1.302 0.507 9.891 1.00 98.12 94 CYS A C 1
ATOM 702 O O . CYS A 1 94 ? -0.904 1.662 9.723 1.00 98.12 94 CYS A O 1
ATOM 704 N N . LEU A 1 95 ? -2.490 0.089 9.456 1.00 98.62 95 LEU A N 1
ATOM 705 C CA . LEU A 1 95 ? -3.486 1.003 8.908 1.00 98.62 95 LEU A CA 1
ATOM 706 C C . LEU A 1 95 ? -4.188 1.761 10.030 1.00 98.62 95 LEU A C 1
ATOM 708 O O . LEU A 1 95 ? -4.247 1.307 11.170 1.00 98.62 95 LEU A O 1
ATOM 712 N N . VAL A 1 96 ? -4.732 2.921 9.690 1.00 98.56 96 VAL A N 1
ATOM 713 C CA . VAL A 1 96 ? -5.499 3.756 10.615 1.00 98.56 96 VAL A CA 1
ATOM 714 C C . VAL A 1 96 ? -6.871 4.070 10.030 1.00 98.56 96 VAL A C 1
ATOM 716 O O . VAL A 1 96 ? -7.020 4.148 8.809 1.00 98.56 96 VAL 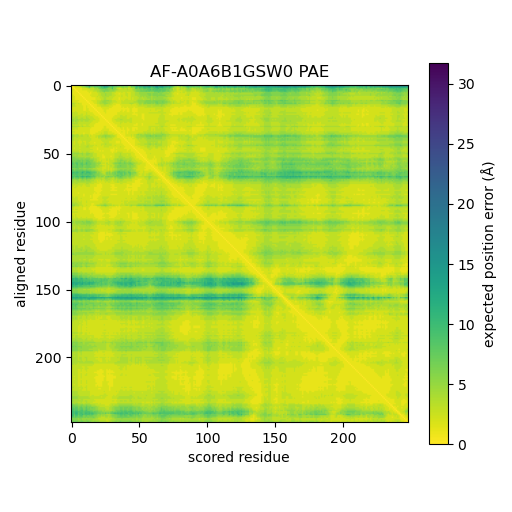A O 1
ATOM 719 N N . ASP A 1 97 ? -7.852 4.289 10.899 1.00 98.12 97 ASP A N 1
ATOM 720 C CA . ASP A 1 97 ? -9.080 5.010 10.556 1.00 98.12 97 ASP A CA 1
ATOM 721 C C . ASP A 1 97 ? -8.911 6.485 10.954 1.00 98.12 97 ASP A C 1
ATOM 723 O O . ASP A 1 97 ? -8.267 6.793 11.964 1.00 98.12 97 ASP A O 1
ATOM 727 N N . LEU A 1 98 ? -9.465 7.408 10.166 1.00 97.94 98 LEU A N 1
ATOM 728 C CA . LEU A 1 98 ? -9.378 8.838 10.478 1.00 97.94 98 LEU A CA 1
ATOM 729 C C . LEU A 1 98 ? -10.617 9.288 11.253 1.00 97.94 98 LEU A C 1
ATOM 731 O O . LEU A 1 98 ? -11.744 8.974 10.862 1.00 97.94 98 LEU A O 1
ATOM 735 N N . VAL A 1 99 ? -10.417 10.063 12.316 1.00 97.31 99 VAL A N 1
ATOM 736 C CA . VAL A 1 99 ? -11.473 10.582 13.194 1.00 97.31 99 VAL A CA 1
ATOM 737 C C . VAL A 1 99 ? -11.294 12.074 13.498 1.00 97.31 99 VAL A C 1
ATOM 739 O O . VAL A 1 99 ? -10.197 12.615 13.353 1.00 97.31 99 VAL A O 1
ATOM 742 N N . ASP A 1 100 ? -12.380 12.751 13.869 1.00 94.62 100 ASP A N 1
ATOM 743 C CA . ASP A 1 100 ? -12.356 14.132 14.377 1.00 94.62 100 ASP A CA 1
ATOM 744 C C . ASP A 1 100 ? -11.920 14.206 15.857 1.00 94.62 100 ASP A C 1
ATOM 746 O O . ASP A 1 100 ? -11.564 13.189 16.460 1.00 94.62 100 ASP A O 1
ATOM 750 N N . GLU A 1 101 ? -11.901 15.413 16.437 1.00 91.06 101 GLU A N 1
ATOM 751 C CA . GLU A 1 101 ? -11.491 15.635 17.835 1.00 91.06 101 GLU A CA 1
ATOM 752 C C . GLU A 1 101 ? -12.423 14.932 18.838 1.00 91.06 101 GLU A C 1
ATOM 754 O O . GLU A 1 101 ? -12.005 14.555 19.934 1.00 91.06 101 GLU A O 1
ATOM 759 N N . GLU A 1 102 ? -13.683 14.720 18.463 1.00 92.75 102 GLU A N 1
ATOM 760 C CA . GLU A 1 102 ? -14.679 13.989 19.242 1.00 92.75 102 GLU A CA 1
ATOM 761 C C . GLU A 1 102 ? -14.629 12.466 19.016 1.00 92.75 102 GLU A C 1
ATOM 763 O O . GLU A 1 102 ? -15.358 11.714 19.671 1.00 92.75 102 GLU A O 1
ATOM 768 N N . GLY A 1 103 ? -13.766 11.991 18.115 1.00 93.56 103 GLY A N 1
ATOM 769 C CA . GLY A 1 103 ? -13.588 10.580 17.789 1.00 93.56 103 GLY A CA 1
ATOM 770 C C . GLY A 1 103 ? -14.611 10.013 16.799 1.00 93.56 103 GLY A C 1
ATOM 771 O O . GLY A 1 103 ? -14.670 8.789 16.639 1.00 93.56 103 GLY A O 1
ATOM 772 N N . ASN A 1 104 ? -15.408 10.851 16.131 1.00 95.50 104 ASN A N 1
ATOM 773 C CA . ASN A 1 104 ? -16.316 10.420 15.068 1.00 95.50 104 ASN A CA 1
ATOM 774 C C . ASN A 1 104 ? -15.555 10.183 13.755 1.00 95.50 104 ASN A C 1
ATOM 776 O O . ASN A 1 104 ? -14.543 10.835 13.505 1.00 95.50 104 ASN A O 1
ATOM 780 N N . PRO A 1 105 ? -16.055 9.307 12.860 1.00 95.75 105 PRO A N 1
ATOM 781 C CA . PRO A 1 105 ? -15.421 9.061 11.568 1.00 95.75 105 PRO A CA 1
ATOM 782 C C . PRO A 1 105 ? -15.234 10.338 10.743 1.00 95.75 105 PRO A C 1
ATOM 784 O O . PRO A 1 105 ? -16.194 11.055 10.448 1.00 95.75 105 PRO A O 1
ATOM 787 N N . HIS A 1 106 ? -14.005 10.580 10.296 1.00 95.31 106 HIS A N 1
ATOM 788 C CA . HIS A 1 106 ? -13.675 11.755 9.507 1.00 95.31 106 HIS A CA 1
ATOM 789 C C . HIS A 1 106 ? -14.242 11.623 8.076 1.00 95.31 106 HIS A C 1
ATOM 791 O O . HIS A 1 106 ? -14.091 10.579 7.428 1.00 95.31 106 HIS A O 1
ATOM 797 N N . PRO A 1 107 ? -14.874 12.670 7.511 1.00 92.06 107 PRO A N 1
ATOM 798 C CA . PRO A 1 107 ? -15.561 12.579 6.219 1.00 92.06 107 PRO A CA 1
ATOM 799 C C . PRO A 1 107 ? -14.623 12.294 5.040 1.00 92.06 107 PRO A C 1
ATOM 801 O O . PRO A 1 107 ? -15.041 11.678 4.060 1.00 92.06 107 PRO A O 1
ATOM 804 N N . PHE A 1 108 ? -13.360 12.715 5.139 1.00 93.19 108 PHE A N 1
ATOM 805 C CA . PHE A 1 108 ? -12.349 12.491 4.102 1.00 93.19 108 PHE A CA 1
ATOM 806 C C . PHE A 1 108 ? -11.558 11.194 4.261 1.00 93.19 108 PHE A C 1
ATOM 808 O O . PHE A 1 108 ? -10.621 10.993 3.502 1.00 93.19 108 PHE A O 1
ATOM 815 N N . ASP A 1 109 ? -11.921 10.318 5.199 1.00 97.38 109 ASP A N 1
ATOM 816 C CA . ASP A 1 109 ? -11.309 8.995 5.326 1.00 97.38 109 ASP A CA 1
ATOM 817 C C . ASP A 1 109 ? -11.672 8.084 4.132 1.00 97.38 109 ASP A C 1
ATOM 819 O O . ASP A 1 109 ? -12.837 7.667 4.025 1.00 97.38 109 ASP A O 1
ATOM 823 N N . PRO A 1 110 ? -10.725 7.722 3.237 1.00 97.69 110 PRO A N 1
ATOM 824 C CA . PRO A 1 110 ? -11.024 6.813 2.135 1.00 97.69 110 PRO A CA 1
ATOM 825 C C . PRO A 1 110 ? -11.303 5.384 2.617 1.00 97.69 110 PRO A C 1
ATOM 827 O O . PRO A 1 110 ? -12.146 4.701 2.031 1.00 97.69 110 PRO A O 1
ATOM 830 N N . ARG A 1 111 ? -10.656 4.936 3.704 1.00 98.12 111 ARG A N 1
ATOM 831 C CA . ARG A 1 111 ? -10.902 3.615 4.304 1.00 98.12 111 ARG A CA 1
ATOM 832 C C . ARG A 1 111 ? -12.306 3.568 4.902 1.00 98.12 111 ARG A C 1
ATOM 834 O O . ARG A 1 111 ? -13.092 2.668 4.595 1.00 98.12 111 ARG A O 1
ATOM 841 N N . GLY A 1 112 ? -12.668 4.608 5.649 1.00 97.88 112 GLY A N 1
ATOM 842 C CA . GLY A 1 112 ? -14.021 4.829 6.151 1.00 97.88 112 GLY A CA 1
ATOM 843 C C . GLY A 1 112 ? -15.079 4.911 5.043 1.00 97.88 112 GLY A C 1
ATOM 844 O O . GLY A 1 112 ? -16.190 4.416 5.223 1.00 97.88 112 GLY A O 1
ATOM 845 N N . ALA A 1 113 ? -14.758 5.473 3.873 1.00 97.94 113 ALA A N 1
ATOM 846 C CA . ALA A 1 113 ? -15.674 5.497 2.731 1.00 97.94 113 ALA A CA 1
ATOM 847 C C . ALA A 1 113 ? -15.978 4.090 2.185 1.00 97.94 113 ALA A C 1
ATOM 849 O O . ALA A 1 113 ? -17.144 3.782 1.930 1.00 97.94 113 ALA A O 1
ATOM 850 N N . VAL A 1 114 ? -14.965 3.223 2.064 1.00 98.06 114 VAL A N 1
ATOM 851 C CA . VAL A 1 114 ? -15.155 1.815 1.665 1.00 98.06 114 VAL A CA 1
ATOM 852 C C . VAL A 1 114 ? -15.981 1.066 2.708 1.00 98.06 114 VAL A C 1
ATOM 854 O O . VAL A 1 114 ? -16.913 0.350 2.344 1.00 98.06 114 VAL A O 1
ATOM 857 N N . ARG A 1 115 ? -15.691 1.274 3.999 1.00 97.88 115 ARG A N 1
ATOM 858 C CA . ARG A 1 115 ? -16.446 0.677 5.109 1.00 97.88 115 ARG A CA 1
ATOM 859 C C . ARG A 1 115 ? -17.930 1.037 5.037 1.00 97.88 115 ARG A C 1
ATOM 861 O O . ARG A 1 115 ? -18.759 0.141 4.961 1.00 97.88 115 ARG A O 1
ATOM 868 N N . ARG A 1 116 ? -18.260 2.330 4.928 1.00 97.69 116 ARG A N 1
ATOM 869 C CA . ARG A 1 116 ? -19.653 2.801 4.800 1.00 97.69 116 ARG A CA 1
ATOM 870 C C . ARG A 1 116 ? -20.368 2.206 3.584 1.00 97.69 116 ARG A C 1
ATOM 872 O O . ARG A 1 116 ? -21.542 1.861 3.676 1.00 97.69 116 ARG A O 1
ATOM 879 N N . ALA A 1 117 ? -19.678 2.082 2.448 1.00 98.00 117 ALA A N 1
ATOM 880 C CA . ALA A 1 117 ? -20.248 1.456 1.256 1.00 98.00 117 ALA A CA 1
ATOM 881 C C . ALA A 1 117 ? -20.519 -0.046 1.461 1.00 98.00 117 ALA A C 1
ATOM 883 O O . ALA A 1 117 ? -21.552 -0.548 1.018 1.00 98.00 117 ALA A O 1
ATOM 884 N N . ALA A 1 118 ? -19.618 -0.757 2.144 1.00 98.19 118 ALA A N 1
ATOM 885 C CA . ALA A 1 118 ? -19.797 -2.166 2.477 1.00 98.19 118 ALA A CA 1
ATOM 886 C C . ALA A 1 118 ? -20.932 -2.380 3.493 1.00 98.19 118 ALA A C 1
ATOM 888 O O . ALA A 1 118 ? -21.757 -3.267 3.289 1.00 98.19 118 ALA A O 1
ATOM 889 N N . ASP A 1 119 ? -21.019 -1.536 4.523 1.00 97.62 119 ASP A N 1
ATOM 890 C CA . ASP A 1 119 ? -22.080 -1.586 5.535 1.00 97.62 119 ASP A CA 1
ATOM 891 C C . ASP A 1 119 ? -23.462 -1.350 4.904 1.00 97.62 119 ASP A C 1
ATOM 893 O O . ASP A 1 119 ? -24.403 -2.092 5.178 1.00 97.62 119 ASP A O 1
ATOM 897 N N . GLY A 1 120 ? -23.575 -0.399 3.969 1.00 98.38 120 GLY A N 1
ATOM 898 C CA . GLY A 1 120 ? -24.822 -0.159 3.235 1.00 98.38 120 GLY A CA 1
ATOM 899 C C . GLY A 1 120 ? -25.266 -1.338 2.356 1.00 98.38 120 GLY A C 1
ATOM 900 O O . GLY A 1 120 ? -26.460 -1.540 2.150 1.00 98.38 120 GLY A O 1
ATOM 901 N N . LEU A 1 121 ? -24.330 -2.149 1.850 1.00 98.31 121 LEU A N 1
ATOM 902 C CA . LEU A 1 121 ? -24.663 -3.407 1.170 1.00 98.31 121 LEU A CA 1
ATOM 903 C C . LEU A 1 121 ? -25.068 -4.497 2.170 1.00 98.31 121 LEU A C 1
ATOM 905 O O . LEU A 1 121 ? -25.986 -5.268 1.888 1.00 98.31 121 LEU A O 1
ATOM 909 N N . ALA A 1 122 ? -24.441 -4.532 3.346 1.00 98.00 122 ALA A N 1
ATOM 910 C CA . ALA A 1 122 ? -24.781 -5.480 4.401 1.00 98.00 122 ALA A CA 1
ATOM 911 C C . ALA A 1 122 ? -26.205 -5.265 4.948 1.00 98.00 122 ALA A C 1
ATOM 913 O O . ALA A 1 122 ? -26.879 -6.245 5.254 1.00 98.00 122 ALA A O 1
ATOM 914 N N . GLU A 1 123 ? -26.709 -4.025 4.989 1.00 98.25 123 GLU A N 1
ATOM 915 C CA . GLU A 1 123 ? -28.119 -3.717 5.307 1.00 98.25 123 GLU A CA 1
ATOM 916 C C . GLU A 1 123 ? -29.123 -4.358 4.328 1.00 98.25 123 GLU A C 1
ATOM 918 O O . GLU A 1 123 ? -30.301 -4.511 4.651 1.00 98.25 123 GLU A O 1
ATOM 923 N N . LEU A 1 124 ? -28.659 -4.745 3.136 1.00 98.25 124 LEU A N 1
ATOM 924 C CA . LEU A 1 124 ? -29.428 -5.455 2.111 1.00 98.25 124 LEU A CA 1
ATOM 925 C C . LEU A 1 124 ? -29.123 -6.964 2.081 1.00 98.25 124 LEU A C 1
ATOM 927 O O . LEU A 1 124 ? -29.45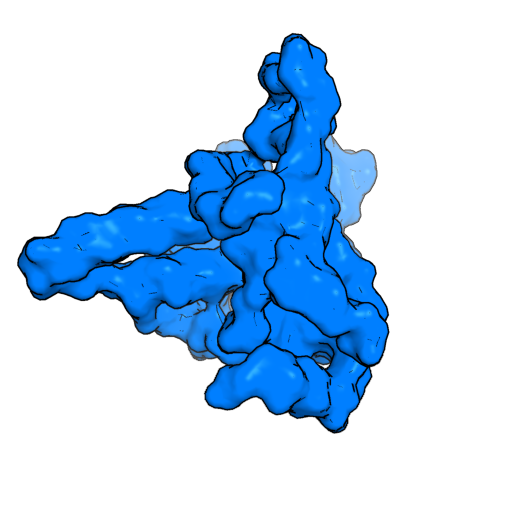2 -7.625 1.095 1.00 98.25 124 LEU A O 1
ATOM 931 N N . ASP A 1 125 ? -28.462 -7.499 3.112 1.00 98.25 125 ASP A N 1
ATOM 932 C CA . ASP A 1 125 ? -27.963 -8.879 3.187 1.00 98.25 125 ASP A CA 1
ATOM 933 C C . ASP A 1 125 ? -26.960 -9.238 2.063 1.00 98.25 125 ASP A C 1
ATOM 935 O O . ASP A 1 125 ? -26.832 -10.399 1.660 1.00 98.25 125 ASP A O 1
ATOM 939 N N . LEU A 1 126 ? -26.223 -8.247 1.541 1.00 98.50 126 LEU A N 1
ATOM 940 C CA . LEU A 1 126 ? -25.197 -8.430 0.510 1.00 98.50 126 LEU A CA 1
ATOM 941 C C . LEU A 1 126 ? -23.786 -8.256 1.087 1.00 98.50 126 LEU A C 1
ATOM 943 O O . LEU A 1 126 ? -23.469 -7.245 1.706 1.00 98.50 126 LEU A O 1
ATOM 947 N N . LEU A 1 127 ? -22.898 -9.215 0.805 1.00 97.94 127 LEU A N 1
ATOM 948 C CA . LEU A 1 127 ? -21.474 -9.135 1.144 1.00 97.94 127 LEU A CA 1
ATOM 949 C C . LEU A 1 127 ? -20.646 -8.832 -0.118 1.00 97.94 127 LEU A C 1
ATOM 951 O O . LEU A 1 127 ? -20.494 -9.724 -0.959 1.00 97.94 127 LEU A O 1
ATOM 955 N N . PRO A 1 128 ? -20.086 -7.618 -0.280 1.00 98.12 128 PRO A N 1
ATOM 956 C CA . PRO A 1 128 ? -19.246 -7.309 -1.432 1.00 98.12 128 PRO A CA 1
ATOM 957 C C . PRO A 1 128 ? -17.887 -8.014 -1.337 1.00 98.12 128 PRO A C 1
ATOM 959 O O . PRO A 1 128 ? -17.155 -7.843 -0.360 1.00 98.12 128 PRO A O 1
ATOM 962 N N . ILE A 1 129 ? -17.534 -8.768 -2.382 1.00 98.38 129 ILE A N 1
ATOM 963 C CA . ILE A 1 129 ? -16.243 -9.450 -2.535 1.00 98.38 129 ILE A CA 1
ATOM 964 C C . ILE A 1 129 ? -15.497 -8.845 -3.727 1.00 98.38 129 ILE A C 1
ATOM 966 O O . ILE A 1 129 ? -16.056 -8.751 -4.817 1.00 98.38 129 ILE A O 1
ATOM 970 N N . VAL A 1 130 ? -14.240 -8.453 -3.522 1.00 98.19 130 VAL A N 1
ATOM 971 C CA . VAL A 1 130 ? -13.397 -7.774 -4.517 1.00 98.19 130 VAL A CA 1
ATOM 972 C C . VAL A 1 130 ? -12.069 -8.518 -4.664 1.00 98.19 130 VAL A C 1
ATOM 974 O O . VAL A 1 130 ? -11.487 -8.956 -3.668 1.00 98.19 130 VAL A O 1
ATOM 977 N N . GLY A 1 131 ? -11.596 -8.675 -5.901 1.00 97.19 131 GLY A N 1
ATOM 978 C CA . GLY A 1 131 ? -10.288 -9.238 -6.240 1.00 97.19 131 GLY A CA 1
ATOM 979 C C . GLY A 1 131 ? -9.497 -8.239 -7.078 1.00 97.19 131 GLY A C 1
ATOM 980 O O . GLY A 1 131 ? -9.713 -8.212 -8.280 1.00 97.19 131 GLY A O 1
ATOM 981 N N . PRO A 1 132 ? -8.649 -7.400 -6.461 1.00 96.00 132 PRO A N 1
ATOM 982 C CA . PRO A 1 132 ? -7.957 -6.341 -7.180 1.00 96.00 132 PRO A CA 1
ATOM 983 C C . PRO A 1 132 ? -6.706 -6.872 -7.897 1.00 96.00 132 PRO A C 1
ATOM 985 O O . PRO A 1 132 ? -5.879 -7.556 -7.285 1.00 96.00 132 PRO A O 1
ATOM 988 N N . GLU A 1 133 ? -6.541 -6.499 -9.164 1.00 96.88 133 GLU A N 1
ATOM 989 C CA . GLU A 1 133 ? -5.356 -6.789 -9.988 1.00 96.88 133 GLU A CA 1
ATOM 990 C C . GLU A 1 133 ? -4.615 -5.479 -10.267 1.00 96.88 133 GLU A C 1
ATOM 992 O O . GLU A 1 133 ? -5.080 -4.653 -11.047 1.00 96.88 133 GLU A O 1
ATOM 997 N N . LEU A 1 134 ? -3.508 -5.232 -9.556 1.00 96.12 134 LEU A N 1
ATOM 998 C CA . LEU A 1 134 ? -2.750 -3.985 -9.673 1.00 96.12 134 LEU A CA 1
ATOM 999 C C . LEU A 1 134 ? -1.535 -4.189 -10.565 1.00 96.12 134 LEU A C 1
ATOM 1001 O O . LEU A 1 134 ? -0.512 -4.720 -10.121 1.00 96.12 134 LEU A O 1
ATOM 1005 N N . GLU A 1 135 ? -1.613 -3.664 -11.778 1.00 98.06 135 GLU A N 1
ATOM 1006 C CA . GLU A 1 135 ? -0.459 -3.588 -12.658 1.00 98.06 135 GLU A CA 1
ATOM 1007 C C . GLU A 1 135 ? 0.427 -2.391 -12.281 1.00 98.06 135 GLU A C 1
ATOM 1009 O O . GLU A 1 135 ? -0.037 -1.314 -11.885 1.00 98.06 135 GLU A O 1
ATOM 1014 N N . PHE A 1 136 ? 1.735 -2.555 -12.434 1.00 98.19 136 PHE A N 1
ATOM 1015 C CA . PHE A 1 136 ? 2.710 -1.497 -12.211 1.00 98.19 136 PHE A CA 1
ATOM 1016 C C . PHE A 1 136 ? 3.900 -1.633 -13.147 1.00 98.19 136 PHE A C 1
ATOM 1018 O O . PHE A 1 136 ? 4.168 -2.684 -13.720 1.00 98.19 136 PHE A O 1
ATOM 1025 N N . PHE A 1 137 ? 4.652 -0.548 -13.280 1.00 97.69 137 PHE A N 1
ATOM 1026 C CA . PHE A 1 137 ? 5.905 -0.537 -14.017 1.00 97.69 137 PHE A CA 1
ATOM 1027 C C . PHE A 1 137 ? 7.081 -0.277 -13.086 1.00 97.69 137 PHE A C 1
ATOM 1029 O O . PHE A 1 137 ? 6.9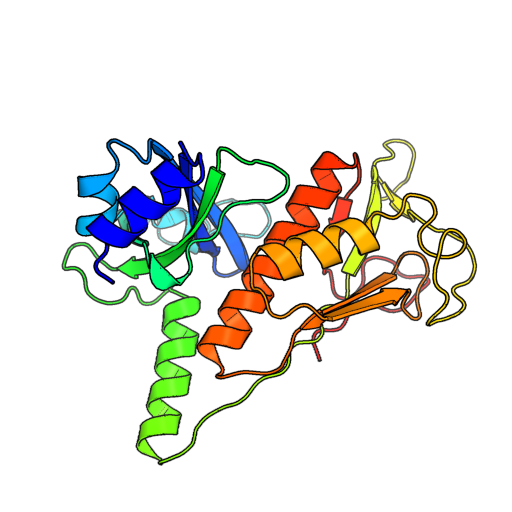65 0.523 -12.154 1.00 97.69 137 PHE A O 1
ATOM 1036 N N . LEU A 1 138 ? 8.222 -0.902 -13.382 1.00 97.50 138 LEU A N 1
ATOM 1037 C CA . LEU A 1 138 ? 9.504 -0.625 -12.730 1.00 97.50 138 LEU A CA 1
ATOM 1038 C C . LEU A 1 138 ? 10.430 0.156 -13.662 1.00 97.50 138 LEU A C 1
ATOM 1040 O O . LEU A 1 138 ? 10.596 -0.211 -14.826 1.00 97.50 138 LEU A O 1
ATOM 1044 N N . PHE A 1 139 ? 11.082 1.191 -13.140 1.00 96.19 139 PHE A N 1
ATOM 1045 C CA . PHE A 1 139 ? 12.023 2.040 -13.872 1.00 96.19 139 PHE A CA 1
ATOM 1046 C C . PHE A 1 139 ? 13.319 2.241 -13.102 1.00 96.19 139 PHE A C 1
ATOM 1048 O O . PHE A 1 139 ? 13.312 2.257 -11.874 1.00 96.19 139 PHE A O 1
ATOM 1055 N N . LYS A 1 140 ? 14.414 2.456 -13.825 1.00 96.12 140 LYS A N 1
ATOM 1056 C CA . LYS A 1 140 ? 15.665 2.973 -13.268 1.00 96.12 140 LYS A CA 1
ATOM 1057 C C . LYS A 1 140 ? 15.662 4.493 -13.405 1.00 96.12 140 LYS A C 1
ATOM 1059 O O . LYS A 1 140 ? 15.429 4.958 -14.521 1.00 96.12 140 LYS A O 1
ATOM 1064 N N . PRO A 1 141 ? 15.900 5.264 -12.335 1.00 94.38 141 PRO A N 1
ATOM 1065 C CA . PRO A 1 141 ? 16.173 6.692 -12.460 1.00 94.38 141 PRO A CA 1
ATOM 1066 C C . PRO A 1 141 ? 17.334 6.939 -13.432 1.00 94.38 141 PRO A C 1
ATOM 1068 O O . PRO A 1 141 ? 18.336 6.226 -13.392 1.00 94.38 141 PRO A O 1
ATOM 1071 N N . ASP A 1 142 ? 17.185 7.925 -14.312 1.00 94.62 142 ASP A N 1
ATOM 1072 C CA . ASP A 1 142 ? 18.208 8.318 -15.284 1.00 94.62 142 ASP A CA 1
ATOM 1073 C C . ASP A 1 142 ? 18.029 9.796 -15.649 1.00 94.62 142 ASP A C 1
ATOM 1075 O O . ASP A 1 142 ? 17.126 10.154 -16.405 1.00 94.62 142 ASP A O 1
ATOM 1079 N N . ASP A 1 143 ? 18.907 10.653 -15.126 1.00 92.69 143 ASP A N 1
ATOM 1080 C CA . ASP A 1 143 ? 18.871 12.103 -15.355 1.00 92.69 143 ASP A CA 1
ATOM 1081 C C . ASP A 1 143 ? 19.140 12.495 -16.820 1.00 92.69 143 ASP A C 1
ATOM 1083 O O . ASP A 1 143 ? 18.843 13.621 -17.225 1.00 92.69 143 ASP A O 1
ATOM 1087 N N . ALA A 1 144 ? 19.719 11.597 -17.626 1.00 93.88 144 ALA A N 1
ATOM 1088 C CA . ALA A 1 144 ? 19.942 11.832 -19.050 1.00 93.88 144 ALA A CA 1
ATOM 1089 C C . ALA A 1 144 ? 18.710 11.488 -19.905 1.00 93.88 144 ALA A C 1
ATOM 1091 O O . ALA A 1 144 ? 18.620 11.942 -21.051 1.00 93.88 144 ALA A O 1
ATOM 1092 N N . ALA A 1 145 ? 17.767 10.705 -19.373 1.00 89.69 145 ALA A N 1
ATOM 1093 C CA . ALA A 1 145 ? 16.523 10.381 -20.058 1.00 89.69 145 ALA A CA 1
ATOM 1094 C C . ALA A 1 145 ? 15.547 11.576 -20.007 1.00 89.69 145 ALA A C 1
ATOM 1096 O O . ALA A 1 145 ? 15.427 12.218 -18.962 1.00 89.69 145 ALA A O 1
ATOM 1097 N N . PRO A 1 146 ? 14.797 11.877 -21.088 1.00 85.00 146 PRO A N 1
ATOM 1098 C CA . PRO A 1 146 ? 13.838 12.989 -21.101 1.00 85.00 146 PRO A CA 1
ATOM 1099 C C . PRO A 1 146 ? 12.785 12.912 -19.984 1.00 85.00 146 PRO A C 1
ATOM 1101 O O . PRO A 1 146 ? 12.368 13.934 -19.444 1.00 85.00 146 PRO A O 1
ATOM 1104 N N . GLU A 1 147 ? 12.372 11.699 -19.627 1.00 83.12 147 GLU A N 1
ATOM 1105 C CA . GLU A 1 147 ? 11.395 11.404 -18.579 1.00 83.12 147 GLU A CA 1
ATOM 1106 C C . GLU A 1 147 ? 12.034 11.242 -17.183 1.00 83.12 147 GLU A C 1
ATOM 1108 O O . GLU A 1 147 ? 11.327 10.976 -16.207 1.00 83.12 147 GLU A O 1
ATOM 1113 N N . GLY A 1 148 ? 13.360 11.387 -17.070 1.00 88.94 148 GLY A N 1
ATOM 1114 C CA . GLY A 1 148 ? 14.126 11.204 -15.830 1.00 88.94 148 GLY A CA 1
ATOM 1115 C C . GLY A 1 148 ? 14.259 9.744 -15.377 1.00 88.94 148 GLY A C 1
ATOM 1116 O O . GLY A 1 148 ? 14.667 9.477 -14.244 1.00 88.94 148 GLY A O 1
ATOM 1117 N N . ALA A 1 149 ? 13.850 8.788 -16.214 1.00 92.31 149 ALA A N 1
ATOM 1118 C CA . ALA A 1 149 ? 13.942 7.363 -15.936 1.00 92.31 149 ALA A CA 1
ATOM 1119 C C . ALA A 1 149 ? 13.892 6.527 -17.223 1.00 92.31 149 ALA A C 1
ATOM 1121 O O . ALA A 1 149 ? 13.293 6.931 -18.219 1.00 92.31 149 ALA A O 1
ATOM 1122 N N . VAL A 1 150 ? 14.451 5.320 -17.167 1.00 94.56 150 VAL A N 1
ATOM 1123 C CA . VAL A 1 150 ? 14.386 4.308 -18.231 1.00 94.56 150 VAL A CA 1
ATOM 1124 C C . VAL A 1 150 ? 13.710 3.035 -17.734 1.00 94.56 150 VAL A C 1
ATOM 1126 O O . VAL A 1 150 ? 13.699 2.735 -16.537 1.00 94.56 150 VAL A O 1
ATOM 1129 N N . ARG A 1 151 ? 13.139 2.249 -18.650 1.00 94.81 151 ARG A N 1
ATOM 1130 C CA . ARG A 1 151 ? 12.516 0.963 -18.310 1.00 94.81 151 ARG A CA 1
ATOM 1131 C C . ARG A 1 151 ? 13.520 0.005 -17.668 1.00 94.81 151 ARG A C 1
ATOM 1133 O O . ARG A 1 151 ? 14.657 -0.106 -18.117 1.00 94.81 151 ARG A O 1
ATOM 1140 N N . TYR A 1 152 ? 13.090 -0.700 -16.619 1.00 95.31 152 TYR A N 1
ATOM 1141 C CA . TYR A 1 152 ? 13.902 -1.730 -15.966 1.00 95.31 152 TYR A CA 1
ATOM 1142 C C . TYR A 1 152 ? 14.278 -2.850 -16.942 1.00 95.31 152 TYR A C 1
ATOM 1144 O O . TYR A 1 152 ? 15.448 -3.224 -17.040 1.00 95.31 152 TYR A O 1
ATOM 1152 N N . VAL A 1 153 ? 13.279 -3.335 -17.682 1.00 94.38 153 VAL A N 1
ATOM 1153 C CA . VAL A 1 153 ? 13.426 -4.293 -18.780 1.00 94.38 153 VAL A CA 1
ATOM 1154 C C . VAL A 1 153 ? 12.835 -3.658 -20.032 1.00 94.38 153 VAL A C 1
ATOM 1156 O O . VAL A 1 153 ? 11.617 -3.547 -20.152 1.00 94.38 153 VAL A O 1
ATOM 1159 N N . ASP A 1 154 ? 13.702 -3.215 -20.946 1.00 93.06 154 ASP A N 1
ATOM 1160 C CA . ASP A 1 154 ? 13.315 -2.542 -22.196 1.00 93.06 154 ASP A CA 1
ATOM 1161 C C . ASP A 1 154 ? 13.540 -3.413 -23.438 1.00 93.06 154 ASP A C 1
ATOM 1163 O O . ASP A 1 154 ? 14.130 -3.017 -24.442 1.00 93.06 154 ASP A O 1
ATOM 1167 N N . THR A 1 155 ? 13.101 -4.660 -23.345 1.00 89.69 155 THR A N 1
ATOM 1168 C CA . THR A 1 155 ? 13.037 -5.600 -24.462 1.00 89.69 155 THR A CA 1
ATOM 1169 C C . THR A 1 155 ? 11.582 -5.955 -24.713 1.00 89.69 155 THR A C 1
ATOM 1171 O O . THR A 1 155 ? 10.755 -5.839 -23.812 1.00 89.69 155 THR A O 1
ATOM 1174 N N . LEU A 1 156 ? 11.264 -6.370 -25.945 1.00 88.69 156 LEU A N 1
ATOM 1175 C CA . LEU A 1 156 ? 9.906 -6.768 -26.316 1.00 88.69 156 LEU A CA 1
ATOM 1176 C C . LEU A 1 156 ? 9.356 -7.780 -25.303 1.00 88.69 156 LEU A C 1
ATOM 1178 O O . LEU A 1 156 ? 9.870 -8.900 -25.221 1.00 88.69 156 LEU A O 1
ATOM 1182 N N . SER A 1 157 ? 8.312 -7.375 -24.574 1.00 86.00 157 SER A N 1
ATOM 1183 C CA . SER A 1 157 ? 7.614 -8.258 -23.644 1.00 86.00 157 SER A CA 1
ATOM 1184 C C . SER A 1 157 ? 7.131 -9.526 -24.345 1.00 86.00 157 SER A C 1
ATOM 1186 O O . SER A 1 157 ? 6.679 -9.511 -25.495 1.00 86.00 157 SER A O 1
ATOM 1188 N N . ARG A 1 158 ? 7.223 -10.638 -23.619 1.00 86.25 158 ARG A N 1
ATOM 1189 C CA . ARG A 1 158 ? 6.720 -11.950 -24.022 1.00 86.25 158 ARG A CA 1
ATOM 1190 C C . ARG A 1 158 ? 5.723 -12.499 -23.005 1.00 86.25 158 ARG A C 1
ATOM 1192 O O . ARG A 1 158 ? 5.703 -13.707 -22.845 1.00 86.25 158 ARG A O 1
ATOM 1199 N N . VAL A 1 159 ? 4.970 -11.618 -22.337 1.00 93.81 159 VAL A N 1
ATOM 1200 C CA . VAL A 1 159 ? 3.804 -11.851 -21.450 1.00 93.81 159 VAL A CA 1
ATOM 1201 C C . VAL A 1 159 ? 3.767 -13.218 -20.766 1.00 93.81 159 VAL A C 1
ATOM 1203 O O . VAL A 1 159 ? 3.603 -14.249 -21.415 1.00 93.81 159 VAL A O 1
ATOM 1206 N N . TYR A 1 160 ? 3.837 -13.233 -19.437 1.00 94.06 160 TYR A N 1
ATOM 1207 C CA . TYR A 1 160 ? 3.978 -14.462 -18.644 1.00 94.06 160 TYR A CA 1
ATOM 1208 C C . TYR A 1 160 ? 5.328 -15.180 -18.810 1.00 94.06 160 TYR A C 1
ATOM 1210 O O . TYR A 1 160 ? 5.467 -16.345 -18.426 1.00 94.06 160 TYR A O 1
ATOM 1218 N N . THR A 1 161 ? 6.362 -14.499 -19.315 1.00 92.56 161 THR A N 1
ATOM 1219 C CA . THR A 1 161 ? 7.742 -14.960 -19.121 1.00 92.56 161 THR A CA 1
ATOM 1220 C C . THR A 1 161 ? 8.163 -14.781 -17.666 1.00 92.56 161 THR A C 1
ATOM 1222 O O . THR A 1 161 ? 7.797 -13.814 -16.995 1.00 92.56 161 THR A O 1
ATOM 1225 N N . VAL A 1 162 ? 8.960 -15.725 -17.168 1.00 91.62 162 VAL A N 1
ATOM 1226 C CA . VAL A 1 162 ? 9.424 -15.766 -15.775 1.00 91.62 162 VAL A CA 1
ATOM 1227 C C . VAL A 1 162 ? 10.938 -15.925 -15.702 1.00 91.62 162 VAL A C 1
ATOM 1229 O O . VAL A 1 162 ? 11.586 -16.374 -16.650 1.00 91.62 162 VAL A O 1
ATOM 1232 N N . GLY A 1 163 ? 11.499 -15.618 -14.534 1.00 91.44 163 GLY A N 1
ATOM 1233 C CA . GLY A 1 163 ? 12.932 -15.711 -14.279 1.00 91.44 163 GLY A CA 1
ATOM 1234 C C . GLY A 1 163 ? 13.698 -14.509 -14.824 1.00 91.44 163 GLY A C 1
ATOM 1235 O O . GLY A 1 163 ? 13.129 -13.462 -15.115 1.00 91.44 163 GLY A O 1
ATOM 1236 N N . ALA A 1 164 ? 15.013 -14.660 -14.966 1.00 92.81 164 ALA A N 1
ATOM 1237 C CA . ALA A 1 164 ? 15.900 -13.535 -15.251 1.00 92.81 164 ALA A CA 1
ATOM 1238 C C . ALA A 1 164 ? 15.685 -12.871 -16.629 1.00 92.81 164 ALA A C 1
ATOM 1240 O O . ALA A 1 164 ? 16.194 -11.778 -16.854 1.00 92.81 164 ALA A O 1
ATOM 1241 N N . GLU A 1 165 ? 14.955 -13.510 -17.554 1.00 90.06 165 GLU A N 1
ATOM 1242 C CA . GLU A 1 165 ? 14.588 -12.895 -18.840 1.00 90.06 165 GLU A CA 1
ATOM 1243 C C . GLU A 1 165 ? 13.601 -11.736 -18.652 1.00 90.06 165 GLU A C 1
ATOM 1245 O O . GLU A 1 165 ? 13.725 -10.722 -19.337 1.00 90.06 165 GLU A O 1
ATOM 1250 N N . SER A 1 166 ? 12.648 -11.874 -17.727 1.00 92.69 166 SER A N 1
ATOM 1251 C CA . SER A 1 166 ? 11.624 -10.863 -17.461 1.00 92.69 166 SER A CA 1
ATOM 1252 C C . SER A 1 166 ? 11.854 -10.072 -16.179 1.00 92.69 166 SER A C 1
ATOM 1254 O O . SER A 1 166 ? 11.354 -8.964 -16.080 1.00 92.69 166 SER A O 1
ATOM 1256 N N . ASP A 1 167 ? 12.630 -10.597 -15.230 1.00 95.38 167 ASP A N 1
ATOM 1257 C CA . ASP A 1 167 ? 12.991 -9.938 -13.971 1.00 95.38 167 ASP A CA 1
ATOM 1258 C C . ASP A 1 167 ? 14.455 -10.269 -13.603 1.00 95.38 167 ASP A C 1
ATOM 1260 O O . ASP A 1 167 ? 14.719 -11.113 -12.740 1.00 95.38 167 ASP A O 1
ATOM 1264 N N . PRO A 1 168 ? 15.448 -9.664 -14.286 1.00 94.88 168 PRO A N 1
ATOM 1265 C CA . PRO A 1 168 ? 16.864 -10.047 -14.186 1.00 94.88 168 PRO A CA 1
ATOM 1266 C C . PRO A 1 168 ? 17.465 -9.930 -12.780 1.00 94.88 168 PRO A C 1
ATOM 1268 O O . PRO A 1 168 ? 18.460 -10.582 -12.470 1.00 94.88 168 PRO A O 1
ATOM 1271 N N . GLY A 1 169 ? 16.876 -9.096 -11.933 1.00 95.44 169 GLY A N 1
ATOM 1272 C CA . GLY A 1 169 ? 17.272 -8.851 -10.552 1.00 95.44 169 GLY A CA 1
ATOM 1273 C C . GLY A 1 169 ? 16.361 -9.528 -9.535 1.00 95.44 169 GLY A C 1
ATOM 1274 O O . GLY A 1 169 ? 16.629 -9.397 -8.344 1.00 95.44 169 GLY A O 1
ATOM 1275 N N . GLY A 1 170 ? 15.307 -10.234 -9.960 1.00 96.44 170 GLY A N 1
ATOM 1276 C CA . GLY A 1 170 ? 14.345 -10.897 -9.074 1.00 96.44 170 GLY A CA 1
ATOM 1277 C C . GLY A 1 170 ? 13.571 -9.936 -8.164 1.00 96.44 170 GLY A C 1
ATOM 1278 O O . GLY A 1 170 ? 13.218 -10.315 -7.044 1.00 96.44 170 GLY A O 1
ATOM 1279 N N . ILE A 1 171 ? 13.383 -8.685 -8.592 1.00 97.19 171 ILE A N 1
ATOM 1280 C CA . ILE A 1 171 ? 12.775 -7.614 -7.794 1.00 97.19 171 ILE A CA 1
ATOM 1281 C C . ILE A 1 171 ? 11.286 -7.897 -7.573 1.00 97.19 171 ILE A C 1
ATOM 1283 O O . ILE A 1 171 ? 10.812 -7.847 -6.438 1.00 97.19 171 ILE A O 1
ATOM 1287 N N . SER A 1 172 ? 10.556 -8.266 -8.631 1.00 96.94 172 SER A N 1
ATOM 1288 C CA . SER A 1 172 ? 9.127 -8.598 -8.543 1.00 96.94 172 SER A CA 1
ATOM 1289 C C . SER A 1 172 ? 8.887 -9.819 -7.649 1.00 96.94 172 SER A C 1
ATOM 1291 O O . SER A 1 172 ? 7.951 -9.836 -6.851 1.00 96.94 172 SER A O 1
ATOM 1293 N N . GLY A 1 173 ? 9.794 -10.803 -7.696 1.00 97.12 173 GLY A N 1
ATOM 1294 C CA . GLY A 1 173 ? 9.761 -11.972 -6.817 1.00 97.12 173 GLY A CA 1
ATOM 1295 C C . GLY A 1 173 ? 9.956 -11.611 -5.341 1.00 97.12 173 GLY A C 1
ATOM 1296 O O . GLY A 1 173 ? 9.219 -12.099 -4.486 1.00 97.12 173 GLY A O 1
ATOM 1297 N N . ARG A 1 174 ? 10.897 -10.712 -5.022 1.00 98.00 174 ARG A N 1
ATOM 1298 C CA . ARG A 1 174 ? 11.067 -10.207 -3.646 1.00 98.00 174 ARG A CA 1
ATOM 1299 C C . ARG A 1 174 ? 9.839 -9.440 -3.165 1.00 98.00 174 ARG A C 1
ATOM 1301 O O . ARG A 1 174 ? 9.408 -9.658 -2.037 1.00 98.00 174 ARG A O 1
ATOM 1308 N N . MET A 1 175 ? 9.248 -8.602 -4.018 1.00 98.50 175 MET A N 1
ATOM 1309 C CA . MET A 1 175 ? 8.003 -7.891 -3.702 1.00 98.50 175 MET A CA 1
ATOM 1310 C C . MET A 1 175 ? 6.849 -8.861 -3.421 1.00 98.50 175 MET A C 1
ATOM 1312 O O . MET A 1 175 ? 6.139 -8.689 -2.429 1.00 98.50 175 MET A O 1
ATOM 1316 N N . LEU A 1 176 ? 6.693 -9.908 -4.240 1.00 98.50 176 LEU A N 1
ATOM 1317 C CA . LEU A 1 176 ? 5.707 -10.970 -4.026 1.00 98.50 176 LEU A CA 1
ATOM 1318 C C . LEU A 1 176 ? 5.891 -11.638 -2.659 1.00 98.50 176 LEU A C 1
ATOM 1320 O O . LEU A 1 176 ? 4.930 -11.739 -1.895 1.00 98.50 176 LEU A O 1
ATOM 1324 N N . HIS A 1 177 ? 7.111 -12.078 -2.344 1.00 98.44 177 HIS A N 1
ATOM 1325 C CA . HIS A 1 177 ? 7.402 -12.736 -1.070 1.00 98.44 177 HIS A CA 1
ATOM 1326 C C . HIS A 1 177 ? 7.147 -11.813 0.117 1.00 98.44 177 HIS A C 1
ATOM 1328 O O . HIS A 1 177 ? 6.475 -12.221 1.060 1.00 98.44 177 HIS A O 1
ATOM 1334 N N . ALA A 1 178 ? 7.560 -10.549 0.030 1.00 98.50 178 ALA A N 1
ATOM 1335 C CA . ALA A 1 178 ? 7.310 -9.593 1.095 1.00 98.50 178 ALA A CA 1
ATOM 1336 C C . ALA A 1 178 ? 5.804 -9.360 1.321 1.00 98.50 178 ALA A C 1
ATOM 1338 O O . ALA A 1 178 ? 5.335 -9.361 2.457 1.00 98.50 178 ALA A O 1
ATOM 1339 N N . CYS A 1 179 ? 5.015 -9.246 0.248 1.00 98.50 179 CYS A N 1
ATOM 1340 C CA . CYS A 1 179 ? 3.558 -9.135 0.347 1.00 98.50 179 CYS A CA 1
ATOM 1341 C C . CYS A 1 179 ? 2.915 -10.391 0.957 1.00 98.50 179 CYS A C 1
ATOM 1343 O O . CYS A 1 179 ? 1.961 -10.284 1.732 1.00 98.50 179 CYS A O 1
ATOM 1345 N N . ALA A 1 180 ? 3.422 -11.580 0.623 1.00 98.44 180 ALA A N 1
ATOM 1346 C CA . ALA A 1 180 ? 2.953 -12.837 1.199 1.00 98.44 180 ALA A CA 1
ATOM 1347 C C . ALA A 1 180 ? 3.285 -12.936 2.700 1.00 98.44 180 ALA A C 1
ATOM 1349 O O . ALA A 1 180 ? 2.406 -13.266 3.495 1.00 98.44 180 ALA A O 1
ATOM 1350 N N . GLU A 1 181 ? 4.510 -12.587 3.099 1.00 97.56 181 GLU A N 1
ATOM 1351 C CA . GLU A 1 181 ? 4.971 -12.570 4.497 1.00 97.56 181 GLU A CA 1
ATOM 1352 C C . GLU A 1 181 ? 4.215 -11.543 5.353 1.00 97.56 181 GLU A C 1
ATOM 1354 O O . GLU A 1 181 ? 3.887 -11.817 6.506 1.00 97.56 181 GLU A O 1
ATOM 1359 N N . MET A 1 182 ? 3.840 -10.401 4.770 1.00 97.31 182 MET A N 1
ATOM 1360 C CA . MET A 1 182 ? 2.981 -9.388 5.401 1.00 97.31 182 MET A CA 1
ATOM 1361 C C . MET A 1 182 ? 1.502 -9.801 5.516 1.00 97.31 182 MET A C 1
ATOM 1363 O O . MET A 1 182 ? 0.688 -9.026 6.033 1.00 97.31 182 MET A O 1
ATOM 1367 N N . GLY A 1 183 ? 1.131 -10.978 5.000 1.00 97.00 183 GLY A N 1
ATOM 1368 C CA . GLY A 1 183 ? -0.234 -11.496 5.044 1.00 97.00 183 GLY A CA 1
ATOM 1369 C C . GLY A 1 183 ? -1.200 -10.827 4.061 1.00 97.00 183 GLY A C 1
ATOM 1370 O O . GLY A 1 183 ? -2.407 -10.884 4.271 1.00 97.00 183 GLY A O 1
ATOM 1371 N N . LEU A 1 184 ? -0.717 -10.213 2.972 1.00 97.94 184 LEU A N 1
ATOM 1372 C CA . LEU A 1 184 ? -1.575 -9.526 1.987 1.00 97.94 184 LEU A CA 1
ATOM 1373 C C . LEU A 1 184 ? -2.357 -10.484 1.067 1.00 97.94 184 LEU A C 1
ATOM 1375 O O . LEU A 1 184 ? -3.093 -10.049 0.179 1.00 97.94 184 LEU A O 1
ATOM 1379 N N . GLY A 1 185 ? -2.194 -11.797 1.241 1.00 97.50 185 GLY A N 1
ATOM 1380 C CA . GLY A 1 185 ? -2.807 -12.799 0.370 1.00 97.50 185 GLY A CA 1
ATOM 1381 C C . GLY A 1 185 ? -2.245 -12.783 -1.055 1.00 97.50 185 GLY A C 1
ATOM 1382 O O . GLY A 1 185 ? -2.939 -13.209 -1.978 1.00 97.50 185 GLY A O 1
ATOM 1383 N N . ALA A 1 186 ? -1.021 -12.279 -1.239 1.00 98.31 186 ALA A N 1
ATOM 1384 C CA . ALA A 1 186 ? -0.312 -12.338 -2.511 1.00 98.31 186 ALA A CA 1
ATOM 1385 C C . ALA A 1 186 ? 0.081 -13.787 -2.830 1.00 98.31 186 ALA A C 1
ATOM 1387 O O . ALA A 1 186 ? 0.552 -14.508 -1.947 1.00 98.31 186 ALA A O 1
ATOM 1388 N N . TYR A 1 187 ? -0.145 -14.234 -4.067 1.00 97.75 187 TYR A N 1
ATOM 1389 C CA . TYR A 1 187 ? 0.074 -15.642 -4.432 1.00 97.75 187 TYR A CA 1
ATOM 1390 C C . TYR A 1 187 ? 0.764 -15.865 -5.779 1.00 97.75 187 TYR A C 1
ATOM 1392 O O . TYR A 1 187 ? 1.275 -16.960 -6.012 1.00 97.75 187 TYR A O 1
ATOM 1400 N N . ALA A 1 188 ? 0.781 -14.866 -6.656 1.00 97.25 188 ALA A N 1
ATOM 1401 C CA . ALA A 1 188 ? 1.456 -14.931 -7.942 1.00 97.25 188 ALA A CA 1
ATOM 1402 C C . ALA A 1 188 ? 1.983 -13.548 -8.323 1.00 97.25 188 ALA A C 1
ATOM 1404 O O . ALA A 1 188 ? 1.454 -12.531 -7.877 1.00 97.25 188 ALA A O 1
ATOM 1405 N N . ALA A 1 189 ? 3.040 -13.541 -9.126 1.00 96.88 189 ALA A N 1
ATOM 1406 C CA . ALA A 1 189 ? 3.526 -12.361 -9.811 1.00 96.88 189 ALA A CA 1
ATOM 1407 C C . ALA A 1 189 ? 3.933 -12.755 -11.226 1.00 96.88 189 ALA A C 1
ATOM 1409 O O . ALA A 1 189 ? 4.445 -13.861 -11.441 1.00 96.88 189 ALA A O 1
ATOM 1410 N N . ASN A 1 190 ? 3.729 -11.858 -12.178 1.00 95.06 190 ASN A N 1
ATOM 1411 C CA . ASN A 1 190 ? 4.094 -12.088 -13.565 1.00 95.06 190 ASN A CA 1
ATOM 1412 C C . ASN A 1 190 ? 4.566 -10.808 -14.245 1.00 95.06 190 ASN A C 1
ATOM 1414 O O . ASN A 1 190 ? 4.291 -9.693 -13.805 1.00 95.06 190 ASN A O 1
ATOM 1418 N N . HIS A 1 191 ? 5.300 -11.008 -15.336 1.00 95.94 191 HIS A N 1
ATOM 1419 C CA . HIS A 1 191 ? 5.577 -9.968 -16.314 1.00 95.94 191 HIS A CA 1
ATOM 1420 C C . HIS A 1 191 ? 4.361 -9.797 -17.220 1.00 95.94 191 HIS A C 1
ATOM 1422 O O . HIS A 1 191 ? 3.790 -10.791 -17.687 1.00 95.94 191 HIS A O 1
ATOM 1428 N N . GLU A 1 192 ? 3.962 -8.550 -17.421 1.00 95.44 192 GLU A N 1
ATOM 1429 C CA . GLU A 1 192 ? 2.748 -8.172 -18.137 1.00 95.44 192 GLU A CA 1
ATOM 1430 C C . GLU A 1 192 ? 3.009 -7.820 -19.607 1.00 95.44 192 GLU A C 1
ATOM 1432 O O . GLU A 1 192 ? 4.124 -7.946 -20.125 1.00 95.44 192 GLU A O 1
ATOM 1437 N N . PHE A 1 193 ? 1.957 -7.415 -20.322 1.00 94.56 193 PHE A N 1
ATOM 1438 C CA . PHE A 1 193 ? 2.026 -7.183 -21.765 1.00 94.56 193 PHE A CA 1
ATOM 1439 C C . PHE A 1 193 ? 3.068 -6.139 -22.196 1.00 94.56 193 PHE A C 1
ATOM 1441 O O . PHE A 1 193 ? 3.658 -6.273 -23.269 1.00 94.56 193 PHE A O 1
ATOM 1448 N N . MET A 1 194 ? 3.303 -5.093 -21.406 1.00 95.50 194 MET A N 1
ATOM 1449 C CA . MET A 1 194 ? 4.222 -4.012 -21.773 1.00 95.50 194 MET A CA 1
ATOM 1450 C C . MET A 1 194 ? 5.645 -4.263 -21.262 1.00 95.50 194 MET A C 1
ATOM 1452 O O . MET A 1 194 ? 5.895 -5.042 -20.340 1.00 95.50 194 MET A O 1
ATOM 1456 N N . ASN A 1 195 ? 6.616 -3.573 -21.862 1.00 94.94 195 ASN A N 1
ATOM 1457 C CA . ASN A 1 195 ? 7.995 -3.638 -21.396 1.00 94.94 195 ASN A CA 1
ATOM 1458 C C . ASN A 1 195 ? 8.034 -3.140 -19.951 1.00 94.94 195 ASN A C 1
ATOM 1460 O O . ASN A 1 195 ? 7.488 -2.080 -19.634 1.00 94.94 195 ASN A O 1
ATOM 1464 N N . SER A 1 196 ? 8.730 -3.875 -19.086 1.00 95.38 196 SER A N 1
ATOM 1465 C CA . SER A 1 196 ? 8.895 -3.487 -17.685 1.00 95.38 196 SER A CA 1
ATOM 1466 C C . SER A 1 196 ? 7.604 -3.374 -16.861 1.00 95.38 196 SER A C 1
ATOM 1468 O O . SER A 1 196 ? 7.608 -2.704 -15.823 1.00 95.38 196 SER A O 1
ATOM 1470 N N . GLN A 1 197 ? 6.518 -3.991 -17.326 1.00 97.44 197 GLN A N 1
ATOM 1471 C CA . GLN A 1 197 ? 5.243 -4.060 -16.624 1.00 97.44 197 GLN A CA 1
ATOM 1472 C C . GLN A 1 197 ? 5.140 -5.371 -15.850 1.00 97.44 197 GLN A C 1
ATOM 1474 O O . GLN A 1 197 ? 5.566 -6.421 -16.332 1.00 97.44 197 GLN A O 1
ATOM 1479 N N . TYR A 1 198 ? 4.565 -5.302 -14.660 1.00 97.88 198 TYR A N 1
ATOM 1480 C CA . TYR A 1 198 ? 4.404 -6.427 -13.757 1.00 97.88 198 TYR A CA 1
ATOM 1481 C C . TYR A 1 198 ? 3.049 -6.357 -13.066 1.00 97.88 198 TYR A C 1
ATOM 1483 O O . TYR A 1 198 ? 2.471 -5.280 -12.913 1.00 97.88 198 TYR A O 1
ATOM 1491 N N . GLU A 1 199 ? 2.606 -7.503 -12.579 1.00 98.00 199 GLU A N 1
ATOM 1492 C CA . GLU A 1 199 ? 1.440 -7.637 -11.718 1.00 98.00 199 GLU A CA 1
ATOM 1493 C C . GLU A 1 199 ? 1.784 -8.533 -10.525 1.00 98.00 199 GLU A C 1
ATOM 1495 O O . GLU A 1 199 ? 2.592 -9.459 -10.639 1.00 98.00 199 GLU A O 1
ATOM 1500 N N . ILE A 1 200 ? 1.185 -8.243 -9.366 1.00 98.38 200 ILE A N 1
ATOM 1501 C CA . ILE A 1 200 ? 1.158 -9.142 -8.207 1.00 98.38 200 ILE A CA 1
ATOM 1502 C C . ILE A 1 200 ? -0.307 -9.423 -7.875 1.00 98.38 200 ILE A C 1
ATOM 1504 O O . ILE A 1 200 ? -1.035 -8.527 -7.444 1.00 98.38 200 ILE A O 1
ATOM 1508 N N . ASN A 1 201 ? -0.733 -10.676 -8.027 1.00 97.94 201 ASN A N 1
ATOM 1509 C CA . ASN A 1 201 ? -2.109 -11.078 -7.763 1.00 97.94 201 ASN A CA 1
ATOM 1510 C C . ASN A 1 201 ? -2.357 -11.272 -6.268 1.00 97.94 201 ASN A C 1
ATOM 1512 O O . ASN A 1 201 ? -1.650 -12.026 -5.584 1.00 97.94 201 ASN A O 1
ATOM 1516 N N . LEU A 1 202 ? -3.443 -10.668 -5.789 1.00 98.38 202 LEU A N 1
ATOM 1517 C CA . LEU A 1 202 ? -3.972 -10.866 -4.446 1.00 98.38 202 LEU A CA 1
ATOM 1518 C C . LEU A 1 202 ? -5.187 -11.799 -4.483 1.00 98.38 202 LEU A C 1
ATOM 1520 O O . LEU A 1 202 ? -5.962 -11.817 -5.437 1.00 98.38 202 LEU A O 1
ATOM 1524 N N . ARG A 1 203 ? -5.401 -12.578 -3.419 1.00 98.25 203 ARG A N 1
ATOM 1525 C CA . ARG A 1 203 ? -6.675 -13.292 -3.237 1.00 98.25 203 ARG A CA 1
ATOM 1526 C C . ARG A 1 203 ? -7.828 -12.294 -3.103 1.00 98.25 203 ARG A C 1
ATOM 1528 O O . ARG A 1 203 ? -7.680 -11.254 -2.457 1.00 98.25 203 ARG A O 1
ATOM 1535 N N . HIS A 1 204 ? -8.988 -12.641 -3.654 1.00 98.19 204 HIS A N 1
ATOM 1536 C CA . HIS A 1 204 ? -10.210 -11.874 -3.429 1.00 98.19 204 HIS A CA 1
ATOM 1537 C C . HIS A 1 204 ? -10.641 -11.943 -1.956 1.00 98.19 204 HIS A C 1
ATOM 1539 O O . HIS A 1 204 ? -10.327 -12.902 -1.248 1.00 98.19 204 HIS A O 1
ATOM 1545 N N . GLY A 1 205 ? -11.400 -10.957 -1.494 1.00 98.12 205 GLY A N 1
ATOM 1546 C CA . GLY A 1 205 ? -11.911 -10.916 -0.124 1.00 98.12 205 GLY A CA 1
ATOM 1547 C C . GLY A 1 205 ? -13.009 -9.872 0.059 1.00 98.12 205 GLY A C 1
ATOM 1548 O O . GLY A 1 205 ? -13.374 -9.207 -0.912 1.00 98.12 205 GLY A O 1
ATOM 1549 N N . PRO A 1 206 ? -13.555 -9.732 1.278 1.00 98.38 206 PRO A N 1
ATOM 1550 C CA . PRO A 1 206 ? -14.482 -8.654 1.613 1.00 98.38 206 PRO A CA 1
ATOM 1551 C C . PRO A 1 206 ? -13.926 -7.286 1.202 1.00 98.38 206 PRO A C 1
ATOM 1553 O O . PRO A 1 206 ? -12.728 -7.050 1.334 1.00 98.38 206 PRO A O 1
ATOM 1556 N N . ALA A 1 207 ? -14.784 -6.387 0.717 1.00 98.31 207 ALA A N 1
ATOM 1557 C CA . ALA A 1 207 ? -14.358 -5.141 0.068 1.00 98.31 207 ALA A CA 1
ATOM 1558 C C . ALA A 1 207 ? -13.350 -4.301 0.874 1.00 98.31 207 ALA A C 1
ATOM 1560 O O . ALA A 1 207 ? -12.371 -3.827 0.303 1.00 98.31 207 ALA A O 1
ATOM 1561 N N . LEU A 1 208 ? -13.556 -4.147 2.187 1.00 98.19 208 LEU A N 1
ATOM 1562 C CA . LEU A 1 208 ? -12.632 -3.393 3.039 1.00 98.19 208 LEU A CA 1
ATOM 1563 C C . LEU A 1 208 ? -11.259 -4.073 3.144 1.00 98.19 208 LEU A C 1
ATOM 1565 O O . LEU A 1 208 ? -10.241 -3.426 2.933 1.00 98.19 208 LEU A O 1
ATOM 1569 N N . ASP A 1 209 ? -11.234 -5.383 3.398 1.00 98.19 209 ASP A N 1
ATOM 1570 C CA . ASP A 1 209 ? -9.995 -6.167 3.456 1.00 98.19 209 ASP A CA 1
ATOM 1571 C C . ASP A 1 209 ? -9.248 -6.148 2.109 1.00 98.19 209 ASP A C 1
ATOM 1573 O O . ASP A 1 209 ? -8.034 -5.956 2.059 1.00 98.19 209 ASP A O 1
ATOM 1577 N N . ALA A 1 210 ? -9.969 -6.284 0.994 1.00 98.38 210 ALA A N 1
ATOM 1578 C CA . ALA A 1 210 ? -9.385 -6.195 -0.340 1.00 98.38 210 ALA A CA 1
ATOM 1579 C C . ALA A 1 210 ? -8.781 -4.804 -0.618 1.00 98.38 210 ALA A C 1
ATOM 1581 O O . ALA A 1 210 ? -7.682 -4.719 -1.171 1.00 98.38 210 ALA A O 1
ATOM 1582 N N . ALA A 1 211 ? -9.456 -3.726 -0.204 1.00 98.31 211 ALA A N 1
ATOM 1583 C CA . ALA A 1 211 ? -8.955 -2.358 -0.336 1.00 98.31 211 ALA A CA 1
ATOM 1584 C C . ALA A 1 211 ? -7.712 -2.110 0.537 1.00 98.31 211 ALA A C 1
ATOM 1586 O O . ALA A 1 211 ? -6.717 -1.571 0.044 1.00 98.31 211 ALA A O 1
ATOM 1587 N N . ASP A 1 212 ? -7.733 -2.565 1.793 1.00 98.56 212 ASP A N 1
ATOM 1588 C CA . ASP A 1 212 ? -6.604 -2.491 2.727 1.00 98.56 212 ASP A CA 1
ATOM 1589 C C . ASP A 1 212 ? -5.367 -3.198 2.143 1.00 98.56 212 ASP A C 1
ATOM 1591 O O . ASP A 1 212 ? -4.266 -2.634 2.106 1.00 98.56 212 ASP A O 1
ATOM 1595 N N . ARG A 1 213 ? -5.539 -4.416 1.611 1.00 98.38 213 ARG A N 1
ATOM 1596 C CA . ARG A 1 213 ? -4.447 -5.196 1.006 1.00 98.38 213 ARG A CA 1
ATOM 1597 C C . ARG A 1 213 ? -3.939 -4.584 -0.300 1.00 98.38 213 ARG A C 1
ATOM 1599 O O . ARG A 1 213 ? -2.727 -4.558 -0.502 1.00 98.38 213 ARG A O 1
ATOM 1606 N N . ALA A 1 214 ? -4.813 -4.035 -1.144 1.00 98.12 214 ALA A N 1
ATOM 1607 C CA . ALA A 1 214 ? -4.416 -3.327 -2.365 1.00 98.12 214 ALA A CA 1
ATOM 1608 C C . ALA A 1 214 ? -3.608 -2.052 -2.068 1.00 98.12 214 ALA A C 1
ATOM 1610 O O . ALA A 1 214 ? -2.574 -1.800 -2.694 1.00 98.12 214 ALA A O 1
ATOM 1611 N N . PHE A 1 215 ? -4.039 -1.259 -1.082 1.00 98.50 215 PHE A N 1
ATOM 1612 C CA . PHE A 1 215 ? -3.302 -0.075 -0.642 1.00 98.50 215 PHE A CA 1
ATOM 1613 C C . PHE A 1 215 ? -1.915 -0.449 -0.103 1.00 98.50 215 PHE A C 1
ATOM 1615 O O . PHE A 1 215 ? -0.914 0.153 -0.508 1.00 98.50 215 PHE A O 1
ATOM 1622 N N . ARG A 1 216 ? -1.842 -1.481 0.747 1.00 98.50 216 ARG A N 1
ATOM 1623 C CA . ARG A 1 216 ? -0.576 -1.983 1.302 1.00 98.50 216 ARG A CA 1
ATOM 1624 C C . ARG A 1 216 ? 0.339 -2.548 0.218 1.00 98.50 216 ARG A C 1
ATOM 1626 O O . ARG A 1 216 ? 1.511 -2.196 0.219 1.00 98.50 216 ARG A O 1
ATOM 1633 N N . LEU A 1 217 ? -0.181 -3.303 -0.755 1.00 98.56 217 LEU A N 1
ATOM 1634 C CA . LEU A 1 217 ? 0.586 -3.762 -1.922 1.00 98.56 217 LEU A CA 1
ATOM 1635 C C . LEU A 1 217 ? 1.233 -2.577 -2.652 1.00 98.56 217 LEU A C 1
ATOM 1637 O O . LEU A 1 217 ? 2.438 -2.583 -2.898 1.00 98.56 217 LEU A O 1
ATOM 1641 N N . LYS A 1 218 ? 0.453 -1.530 -2.953 1.00 98.44 218 LYS A N 1
ATOM 1642 C CA . LYS A 1 218 ? 0.956 -0.331 -3.638 1.00 98.44 218 LYS A CA 1
ATOM 1643 C C . LYS A 1 218 ? 2.069 0.360 -2.846 1.00 98.44 218 LYS A C 1
ATOM 1645 O O . LYS A 1 218 ? 3.041 0.825 -3.443 1.00 98.44 218 LYS A O 1
ATOM 1650 N N . ALA A 1 219 ? 1.923 0.454 -1.524 1.00 98.12 219 ALA A N 1
ATOM 1651 C CA . ALA A 1 219 ? 2.936 1.038 -0.649 1.00 98.12 219 ALA A CA 1
ATOM 1652 C C . ALA A 1 219 ? 4.209 0.177 -0.598 1.00 98.12 219 ALA A C 1
ATOM 1654 O O . ALA A 1 219 ? 5.294 0.700 -0.846 1.00 98.12 219 ALA A O 1
ATOM 1655 N N . THR A 1 220 ? 4.066 -1.135 -0.390 1.00 98.38 220 THR A N 1
ATOM 1656 C CA . THR A 1 220 ? 5.161 -2.115 -0.379 1.00 98.38 220 THR A CA 1
ATOM 1657 C C . THR A 1 220 ? 5.958 -2.085 -1.679 1.00 98.38 220 T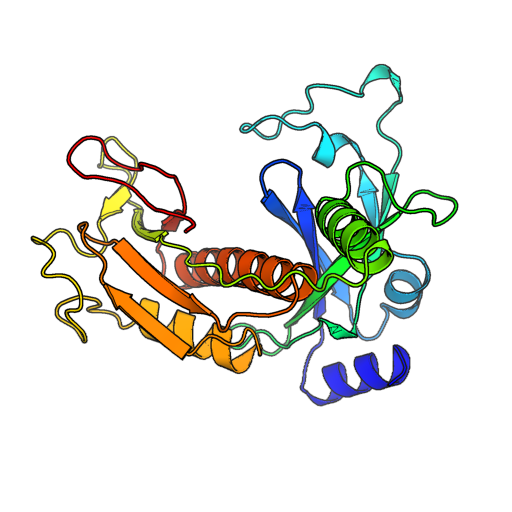HR A C 1
ATOM 1659 O O . THR A 1 220 ? 7.176 -1.938 -1.648 1.00 98.38 220 THR A O 1
ATOM 1662 N N . VAL A 1 221 ? 5.287 -2.153 -2.833 1.00 98.56 221 VAL A N 1
ATOM 1663 C CA . VAL A 1 221 ? 5.943 -2.121 -4.151 1.00 98.56 221 VAL A CA 1
ATOM 1664 C C . VAL A 1 221 ? 6.737 -0.828 -4.342 1.00 98.56 221 VAL A C 1
ATOM 1666 O O . VAL A 1 221 ? 7.866 -0.865 -4.829 1.00 98.56 221 VAL A O 1
ATOM 1669 N N . LYS A 1 222 ? 6.184 0.323 -3.942 1.00 98.25 222 LYS A N 1
ATOM 1670 C CA . LYS A 1 222 ? 6.885 1.610 -4.052 1.00 98.25 222 LYS A CA 1
ATOM 1671 C C . LYS A 1 222 ? 8.095 1.698 -3.127 1.00 98.25 222 LYS A C 1
ATOM 1673 O O . LYS A 1 222 ? 9.143 2.150 -3.576 1.00 98.25 222 LYS A O 1
ATOM 1678 N N . GLU A 1 223 ? 7.959 1.284 -1.872 1.00 97.88 223 GLU A N 1
ATOM 1679 C CA . GLU A 1 223 ? 9.050 1.326 -0.893 1.00 97.88 223 GLU A CA 1
ATOM 1680 C C . GLU A 1 223 ? 10.180 0.371 -1.288 1.00 97.88 223 GLU A C 1
ATOM 1682 O O . GLU A 1 223 ? 11.334 0.785 -1.382 1.00 97.88 223 GLU A O 1
ATOM 1687 N N . MET A 1 224 ? 9.849 -0.876 -1.629 1.00 98.44 224 MET A N 1
ATOM 1688 C CA . MET A 1 224 ? 10.839 -1.856 -2.071 1.00 98.44 224 MET A CA 1
ATOM 1689 C C . MET A 1 224 ? 11.505 -1.460 -3.388 1.00 98.44 224 MET A C 1
ATOM 1691 O O . MET A 1 224 ? 12.698 -1.687 -3.538 1.00 98.44 224 MET A O 1
ATOM 1695 N N . ALA A 1 225 ? 10.790 -0.824 -4.324 1.00 98.19 225 ALA A N 1
ATOM 1696 C CA . ALA A 1 225 ? 11.430 -0.297 -5.527 1.00 98.19 225 ALA A CA 1
ATOM 1697 C C . ALA A 1 225 ? 12.530 0.713 -5.174 1.00 98.19 225 ALA A C 1
ATOM 1699 O O . ALA A 1 225 ? 13.626 0.609 -5.711 1.00 98.19 225 ALA A O 1
ATOM 1700 N N . VAL A 1 226 ? 12.275 1.632 -4.236 1.00 97.44 226 VAL A N 1
ATOM 1701 C CA . VAL A 1 226 ? 13.284 2.610 -3.794 1.00 97.44 226 VAL A CA 1
ATOM 1702 C C . VAL A 1 226 ? 14.493 1.922 -3.155 1.00 97.44 226 VAL A C 1
ATOM 1704 O O . VAL A 1 226 ? 15.623 2.311 -3.439 1.00 97.44 226 VAL A O 1
ATOM 1707 N N . LEU A 1 227 ? 14.279 0.880 -2.343 1.00 97.31 227 LEU A N 1
ATOM 1708 C CA . LEU A 1 227 ? 15.364 0.091 -1.735 1.00 97.31 227 LEU A CA 1
ATOM 1709 C C . LEU A 1 227 ? 16.226 -0.650 -2.767 1.00 97.31 227 LEU A C 1
ATOM 1711 O O . LEU A 1 227 ? 17.390 -0.934 -2.503 1.00 97.31 227 LEU A O 1
ATOM 1715 N N . GLU A 1 228 ? 15.663 -0.936 -3.937 1.00 96.94 228 GLU A N 1
ATOM 1716 C CA . GLU A 1 228 ? 16.338 -1.577 -5.069 1.00 96.94 228 GLU A CA 1
ATOM 1717 C C . GLU A 1 228 ? 16.915 -0.553 -6.067 1.00 96.94 228 GLU A C 1
ATOM 1719 O O . GLU A 1 228 ? 17.283 -0.922 -7.179 1.00 96.94 228 GLU A O 1
ATOM 1724 N N . GLU A 1 229 ? 16.974 0.735 -5.698 1.00 96.44 229 GLU A N 1
ATOM 1725 C CA . GLU A 1 229 ? 17.411 1.849 -6.562 1.00 96.44 229 GLU A CA 1
ATOM 1726 C C . GLU A 1 229 ? 16.543 2.020 -7.827 1.00 96.44 229 GLU A C 1
ATOM 1728 O O . GLU A 1 229 ? 16.978 2.515 -8.869 1.00 96.44 229 GLU A O 1
ATOM 1733 N N . MET A 1 230 ? 15.275 1.626 -7.724 1.00 96.88 230 MET A N 1
ATOM 1734 C CA . MET A 1 230 ? 14.264 1.684 -8.774 1.00 96.88 230 MET A CA 1
ATOM 1735 C C . MET A 1 230 ? 13.140 2.661 -8.413 1.00 96.88 230 MET A C 1
ATOM 1737 O O . MET A 1 230 ? 12.982 3.128 -7.284 1.00 96.88 230 MET A O 1
ATOM 1741 N N . ARG A 1 231 ? 12.270 2.920 -9.386 1.00 96.44 231 ARG A N 1
ATOM 1742 C CA . ARG A 1 231 ? 10.989 3.598 -9.201 1.00 96.44 231 ARG A CA 1
ATOM 1743 C C . ARG A 1 231 ? 9.862 2.703 -9.689 1.00 96.44 231 ARG A C 1
ATOM 1745 O O . ARG A 1 231 ? 9.857 2.306 -10.850 1.00 96.44 231 ARG A O 1
ATOM 1752 N N . ALA A 1 232 ? 8.879 2.446 -8.829 1.00 97.50 232 ALA A N 1
ATOM 1753 C CA . ALA A 1 232 ? 7.620 1.839 -9.241 1.00 97.50 232 ALA A CA 1
ATOM 1754 C C . ALA A 1 232 ? 6.560 2.908 -9.544 1.00 97.50 232 ALA A C 1
ATOM 1756 O O . ALA A 1 232 ? 6.431 3.897 -8.813 1.00 97.50 232 ALA A O 1
ATOM 1757 N N . THR A 1 233 ? 5.753 2.696 -10.583 1.00 95.50 233 THR A N 1
ATOM 1758 C CA . THR A 1 233 ? 4.563 3.511 -10.855 1.00 95.50 233 THR A CA 1
ATOM 1759 C C . THR A 1 233 ? 3.345 2.653 -11.166 1.00 95.50 233 THR A C 1
ATOM 1761 O O . THR A 1 233 ? 3.450 1.640 -11.843 1.00 95.50 233 THR A O 1
ATOM 1764 N N . PHE A 1 234 ? 2.188 3.124 -10.709 1.00 96.94 234 PHE A N 1
ATOM 1765 C CA . PHE A 1 234 ? 0.856 2.584 -11.011 1.00 96.94 234 PHE A CA 1
ATOM 1766 C C . PHE A 1 234 ? 0.080 3.577 -11.899 1.00 96.94 234 PHE A C 1
ATOM 1768 O O . PHE A 1 234 ? -1.142 3.682 -11.841 1.00 96.94 234 PHE A O 1
ATOM 1775 N N . MET A 1 235 ? 0.806 4.440 -12.619 1.00 94.81 235 MET A N 1
ATOM 1776 C CA . MET A 1 235 ? 0.219 5.427 -13.519 1.00 94.81 235 MET A CA 1
ATOM 1777 C C . MET A 1 235 ? -0.425 4.706 -14.696 1.00 94.81 235 MET A C 1
ATOM 1779 O O . MET A 1 235 ? 0.271 4.003 -15.418 1.00 94.81 235 MET A O 1
ATOM 1783 N N . GLY A 1 236 ? -1.707 4.988 -14.950 1.00 94.69 236 GLY A N 1
ATOM 1784 C CA . GLY A 1 236 ? -2.488 4.301 -15.980 1.00 94.69 236 GLY A CA 1
ATOM 1785 C C . GLY A 1 236 ? -1.869 4.307 -17.377 1.00 94.69 236 GLY A C 1
ATOM 1786 O O . GLY A 1 236 ? -2.182 3.429 -18.163 1.00 94.69 236 GLY A O 1
ATOM 1787 N N . ARG A 1 237 ? -0.974 5.248 -17.704 1.00 93.50 237 ARG A N 1
ATOM 1788 C CA . ARG A 1 237 ? -0.152 5.195 -18.918 1.00 93.50 237 ARG A CA 1
ATOM 1789 C C . ARG A 1 237 ? 1.157 5.975 -18.741 1.00 93.50 237 ARG A C 1
ATOM 1791 O O . ARG A 1 237 ? 1.145 7.191 -18.920 1.00 93.50 237 ARG A O 1
ATOM 1798 N N . PRO A 1 238 ? 2.276 5.321 -18.382 1.00 90.56 238 PRO A N 1
ATOM 1799 C CA . PRO A 1 238 ? 3.528 6.025 -18.114 1.00 90.56 238 PRO A CA 1
ATOM 1800 C C . PRO A 1 238 ? 4.295 6.417 -19.385 1.00 90.56 238 PRO A C 1
ATOM 1802 O O . PRO A 1 238 ? 5.046 7.385 -19.348 1.00 90.56 238 PRO A O 1
ATOM 1805 N N . PHE A 1 239 ? 4.086 5.715 -20.507 1.00 86.56 239 PHE A N 1
ATOM 1806 C CA . PHE A 1 239 ? 4.707 6.039 -21.796 1.00 86.56 239 PHE A CA 1
ATOM 1807 C C . PHE A 1 239 ? 3.695 6.053 -22.944 1.00 86.56 239 PHE A C 1
ATOM 1809 O O . PHE A 1 239 ? 2.680 5.356 -22.929 1.00 86.56 239 PHE A O 1
ATOM 1816 N N . ASN A 1 240 ? 3.995 6.847 -23.973 1.00 90.25 240 ASN A N 1
ATOM 1817 C CA . ASN A 1 240 ? 3.118 7.035 -25.132 1.00 90.25 240 ASN A CA 1
ATOM 1818 C C . ASN A 1 240 ? 3.270 5.955 -26.217 1.00 90.25 240 ASN A C 1
ATOM 1820 O O . ASN A 1 240 ? 2.410 5.847 -27.091 1.00 90.25 240 ASN A O 1
ATOM 1824 N N . ASP A 1 241 ? 4.348 5.180 -26.183 1.00 90.94 241 ASP A N 1
ATOM 1825 C CA . ASP A 1 241 ? 4.720 4.158 -27.172 1.00 90.94 241 ASP A CA 1
ATOM 1826 C C . ASP A 1 241 ? 4.156 2.759 -26.858 1.00 90.94 241 ASP A C 1
ATOM 1828 O O . ASP A 1 241 ? 4.182 1.876 -27.713 1.00 90.94 241 ASP A O 1
ATOM 1832 N N . GLN A 1 242 ? 3.617 2.567 -25.654 1.00 91.12 242 GLN A N 1
ATOM 1833 C CA . GLN A 1 242 ? 2.993 1.336 -25.180 1.00 91.12 242 GLN A CA 1
ATOM 1834 C C . GLN A 1 242 ? 1.636 1.645 -24.516 1.00 91.12 242 GLN A C 1
ATOM 1836 O O . GLN A 1 242 ? 1.169 2.795 -24.502 1.00 91.12 242 GLN A O 1
ATOM 1841 N N . GLY A 1 243 ? 0.942 0.603 -24.056 1.00 91.56 243 GLY A N 1
ATOM 1842 C CA . GLY A 1 243 ? -0.282 0.751 -23.273 1.00 91.56 243 GLY A CA 1
ATOM 1843 C C . GLY A 1 243 ? 0.014 1.128 -21.823 1.00 91.56 243 GLY A C 1
ATOM 1844 O O . GLY A 1 243 ? 0.904 1.932 -21.552 1.00 91.56 243 GLY A O 1
ATOM 1845 N N . GLY A 1 244 ? -0.783 0.612 -20.897 1.00 94.00 244 GLY A N 1
ATOM 1846 C CA . GLY A 1 244 ? -0.925 1.189 -19.569 1.00 94.00 244 GLY A CA 1
ATOM 1847 C C . GLY A 1 244 ? -1.081 0.163 -18.462 1.00 94.00 244 GLY A C 1
ATOM 1848 O O . GLY A 1 244 ? -1.166 -1.017 -18.767 1.00 94.00 244 GLY A O 1
ATOM 1849 N N . SER A 1 245 ? -1.131 0.637 -17.215 1.00 95.50 245 SER A N 1
ATOM 1850 C CA . SER A 1 245 ? -1.427 -0.193 -16.046 1.00 95.50 245 SER A CA 1
ATOM 1851 C C . SER A 1 245 ? -2.918 -0.160 -15.701 1.00 95.50 245 SER A C 1
ATOM 1853 O O . SER A 1 245 ? -3.479 0.921 -15.479 1.00 95.50 245 SER A O 1
ATOM 1855 N N . GLY A 1 246 ? -3.534 -1.330 -15.617 1.00 96.56 246 GLY A N 1
ATOM 1856 C CA . GLY A 1 246 ? -4.880 -1.552 -15.115 1.00 96.56 246 GLY A CA 1
ATOM 1857 C C . GLY A 1 246 ? -4.976 -1.643 -13.588 1.00 96.56 246 GLY A C 1
ATOM 1858 O O . GLY A 1 246 ? -4.000 -1.880 -12.874 1.00 96.56 246 GLY A O 1
ATOM 1859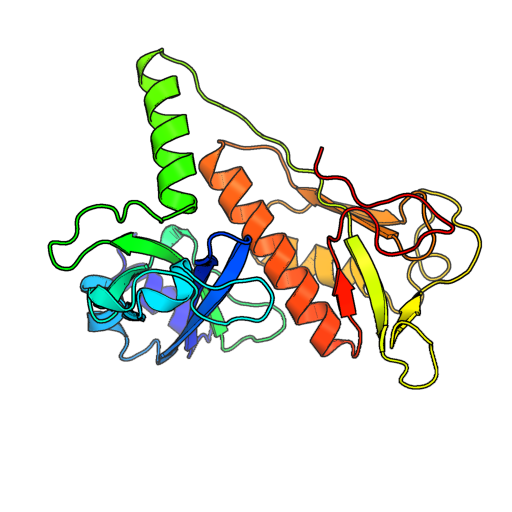 N N . LEU A 1 247 ? -6.206 -1.433 -13.118 1.00 95.69 247 LEU A N 1
ATOM 1860 C CA . LEU A 1 247 ? -6.733 -1.918 -11.845 1.00 95.69 247 LEU A CA 1
ATOM 1861 C C . LEU A 1 247 ? -8.069 -2.587 -12.188 1.00 95.69 247 LEU A C 1
ATOM 1863 O O . LEU A 1 247 ? -9.077 -1.879 -12.280 1.00 95.69 247 LEU A O 1
ATOM 1867 N N . HIS A 1 248 ? -8.040 -3.882 -12.512 1.00 95.12 248 HIS A N 1
ATOM 1868 C CA . HIS A 1 248 ? -9.232 -4.621 -12.949 1.00 95.12 248 HIS A CA 1
ATOM 1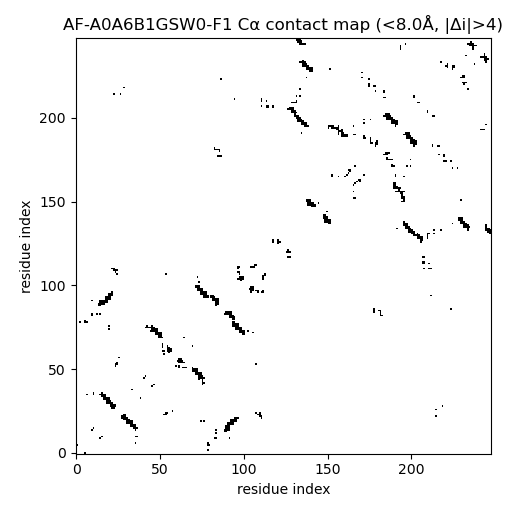869 C C . HIS A 1 248 ? -10.207 -4.890 -11.796 1.00 95.12 248 HIS A C 1
ATOM 1871 O O . HIS A 1 248 ? -9.745 -5.066 -10.642 1.00 95.12 248 HIS A O 1
#

Mean predicted aligned error: 3.53 Å

Foldseek 3Di:
DDPVVLLVVLVVLQAQWEWEWAQAPVLDIDTDIDRSVPCPCCQVQFDWDFQQQNQADPVRGRPDDVVVVRGIKGWHWPSVLWFAQPVHSRYIYTYTFIAHNVRHGDPRGPLVVLVVVQVVCVVVVDFDKDWKKFKKFKWAQDCPDPLRTDGPFDDQDPWQDDDCNQPVPCLQVVLQVRLVNSVLQFDDKGRHRDGRMIITTHDMDGRSSPVSSVSVSVVSSQVSQVVVNMGMDSAQQPDPVDGGIDTD

Radius of gyration: 19.26 Å; Cα contacts (8 Å, |Δi|>4): 476; chains: 1; bounding box: 49×46×52 Å

Solvent-accessible surface area (backbone atoms only — not comparable to full-atom values): 13498 Å² total; per-residue (Å²): 131,55,70,66,60,52,49,53,50,43,42,76,69,48,28,48,28,36,33,39,34,39,54,42,84,86,63,48,83,43,70,53,78,37,54,48,92,73,32,63,60,42,48,73,75,20,40,77,42,57,43,39,69,66,32,39,50,98,86,70,46,65,76,54,57,73,91,72,68,40,59,63,32,23,38,31,57,39,68,89,61,44,30,58,35,80,93,41,59,44,32,23,40,25,41,40,50,41,18,40,93,90,65,47,78,31,91,78,26,58,66,54,52,45,42,54,56,47,52,62,34,43,78,71,79,38,82,58,71,35,55,60,39,51,30,31,33,42,26,32,72,30,88,87,38,95,82,42,41,42,61,66,38,82,54,89,49,69,53,69,43,72,56,59,88,60,37,73,81,46,58,66,58,51,46,39,51,43,37,35,75,47,64,47,48,38,79,48,68,42,32,31,76,44,57,30,25,32,36,52,41,37,59,61,32,50,47,54,62,32,49,54,33,53,53,47,49,55,50,50,46,39,53,53,22,48,76,69,67,30,43,50,45,67,52,55,58,83,50,91,91,56,70,60,32,54,75,92

pLDDT: mean 95.45, std 3.3, range [73.88, 98.62]

Nearest PDB structures (foldseek):
  8ooz-assembly1_F  TM=9.073E-01  e=2.749E-21  Methermicoccus shengliensis DSM 18856
  8tfk-assembly1_C  TM=8.958E-01  e=3.309E-20  Methanosarcina mazei Go1
  8oow-assembly1_C  TM=9.054E-01  e=5.115E-20  Methermicoccus shengliensis DSM 18856
  7tf7-assembly1_A  TM=8.695E-01  e=7.411E-18  Staphylococcus aureus
  4bax-assembly1_J  TM=6.858E-01  e=1.762E-13  Streptomyces coelicolor

Secondary structure (DSSP, 8-state):
--HHHHHHHHHHTT--EEEEEEE-TT--EEEEEEEGGGTHHHHHH-EEEEGGGGGB-TTS-B-S-GGGT--EEEEEE-GGG-EEETTEEEEEEEEEEEE-TTSPBPTT-HHHHHHHHHHHHHTTT---EE--EEEEEEEEE-TTSTTSEEESS-S---SS--STTT-TT-HHHHHHHHHHHTTS-EEEEEE-SSTTEEEEEEPPEEHHHHHHHHHHHHHHHHHHHHHTT-EEE--S-S-SSS----B-

Sequence (248 aa):
MSDIERTEQLVEQGARTLRVMYPDLHGIARGKDLVLADAGHEIEDGVAFCSAIMTTDLAHTPVMGGEIGYPDFFARPDLSTAAALPWAPDVAACLVDLVDEEGNPHPFDPRGAVRRAADGLAELDLLPIVGPELEFFLFKPDDAAPEGAVRYVDTLSRVYTVGAESDPGGISGRMLHACAEMGLGAYAANHEFMNSQYEINLRHGPALDAADRAFRLKATVKEMAVLEEMRATFMGRPFNDQGGSGLH